Protein AF-A0A1L4D0F7-F1 (afdb_monomer_lite)

pLDDT: mean 80.04, std 18.84, range [22.55, 98.25]

Organism: NCBI:txid1915309

Radius of gyration: 54.01 Å; chains: 1; bounding box: 93×34×135 Å

Secondary structure (DSSP, 8-state):
--------------S---S------EEEEEEEEEBPTT-SS-BSSTHHHHHHHHTTTTS-EEEEEEEEEE-SSS-HHHHHHHHHHHHHHHHHHHHHH-TTSEEEEEEEEE-TTTTTEEEEEEEEE-STHHHHHHHHHHHHHHHHHHHHHHHHHHHHHHHHHHHHHHHHHHHHHHHHHHHHTTTS-SS--EEEEEEEEEEEE-SSS--EEEEEEEEEEEE-TTSSEEEEEEEEEEEEPTT--BTTB----EEEEEEEEEEEEEETTEEEEEEEEEEEEEE---TTSPPEEEEEEEEEEEEEEE-TTSEEEEEEEEEESSEEEEEEEEEEE-

Structure (mmCIF, N/CA/C/O backbone):
data_AF-A0A1L4D0F7-F1
#
_entry.id   AF-A0A1L4D0F7-F1
#
loop_
_atom_site.group_PDB
_atom_site.id
_atom_site.type_symbol
_atom_site.label_atom_id
_atom_site.label_alt_id
_atom_site.label_comp_id
_atom_site.label_asym_id
_atom_site.label_entity_id
_atom_site.label_seq_id
_atom_site.pdbx_PDB_ins_code
_atom_site.Cartn_x
_atom_site.Cartn_y
_atom_site.Cartn_z
_atom_site.occupancy
_atom_site.B_iso_or_equiv
_atom_site.auth_seq_id
_atom_site.auth_comp_id
_atom_site.auth_asym_id
_atom_site.auth_atom_id
_atom_site.pdbx_PDB_model_num
ATOM 1 N N . MET A 1 1 ? -34.900 14.900 57.592 1.00 32.81 1 MET A N 1
ATOM 2 C CA . MET A 1 1 ? -34.192 13.616 57.396 1.00 32.81 1 MET A CA 1
ATOM 3 C C . MET A 1 1 ? -33.402 13.708 56.101 1.00 32.81 1 MET A C 1
ATOM 5 O O . MET A 1 1 ? -34.005 13.970 55.072 1.00 32.81 1 MET A O 1
ATOM 9 N N . LYS A 1 2 ? -32.069 13.607 56.153 1.00 25.00 2 LYS A N 1
ATOM 10 C CA . LYS A 1 2 ? -31.210 13.570 54.960 1.00 25.00 2 LYS A CA 1
ATOM 11 C C . LYS A 1 2 ? -30.813 12.117 54.724 1.00 25.00 2 LYS A C 1
ATOM 13 O O . LYS A 1 2 ? -30.073 11.565 55.531 1.00 25.00 2 LYS A O 1
ATOM 18 N N . SER A 1 3 ? -31.301 11.525 53.643 1.00 24.62 3 SER A N 1
ATOM 19 C CA . SER A 1 3 ? -30.912 10.181 53.218 1.00 24.62 3 SER A CA 1
ATOM 20 C C . SER A 1 3 ? -29.772 10.303 52.211 1.00 24.62 3 SER A C 1
ATOM 22 O O . SER A 1 3 ? -29.940 10.894 51.148 1.00 24.62 3 SER A O 1
ATOM 24 N N . LYS A 1 4 ? -28.592 9.785 52.565 1.00 22.55 4 LYS A N 1
ATOM 25 C CA . LYS A 1 4 ? -27.486 9.559 51.627 1.00 22.55 4 LYS A CA 1
ATOM 26 C C . LYS A 1 4 ? -27.619 8.134 51.099 1.00 22.55 4 LYS A C 1
ATOM 28 O O . LYS A 1 4 ? -27.530 7.193 51.880 1.00 22.55 4 LYS A O 1
ATOM 33 N N . ILE A 1 5 ? -27.808 7.995 49.791 1.00 26.92 5 ILE A N 1
ATOM 34 C CA . ILE A 1 5 ? -27.709 6.718 49.082 1.00 26.92 5 ILE A CA 1
ATOM 35 C C . ILE A 1 5 ? -26.286 6.645 48.524 1.00 26.92 5 ILE A C 1
ATOM 37 O O . ILE A 1 5 ? -25.876 7.514 47.757 1.00 26.92 5 ILE A O 1
ATOM 41 N N . ILE A 1 6 ? -25.518 5.644 48.951 1.00 26.83 6 ILE A N 1
ATOM 42 C CA . ILE A 1 6 ? -24.222 5.304 48.359 1.00 26.83 6 ILE A CA 1
ATOM 43 C C . ILE A 1 6 ? -24.475 4.113 47.437 1.00 26.83 6 ILE A C 1
ATOM 45 O O . ILE A 1 6 ? -24.861 3.045 47.905 1.00 26.83 6 ILE A O 1
ATOM 49 N N . ILE A 1 7 ? -24.289 4.317 46.133 1.00 28.25 7 ILE A N 1
ATOM 50 C CA . ILE A 1 7 ? -24.383 3.274 45.109 1.00 28.25 7 ILE A CA 1
ATOM 51 C C . ILE A 1 7 ? -22.957 2.833 44.787 1.00 28.25 7 ILE A C 1
ATOM 53 O O . ILE A 1 7 ? -22.213 3.552 44.126 1.00 28.25 7 ILE A O 1
ATOM 57 N N . THR A 1 8 ? -22.564 1.653 45.257 1.00 30.22 8 THR A N 1
ATOM 58 C CA . THR A 1 8 ? -21.376 0.952 44.758 1.00 30.22 8 THR A CA 1
ATOM 59 C C . THR A 1 8 ? -21.823 -0.024 43.681 1.00 30.22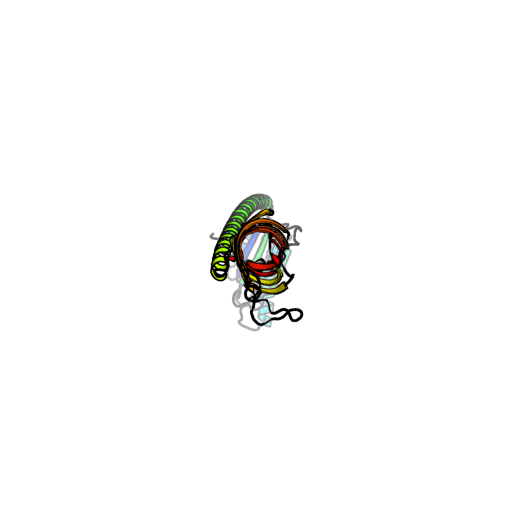 8 THR A C 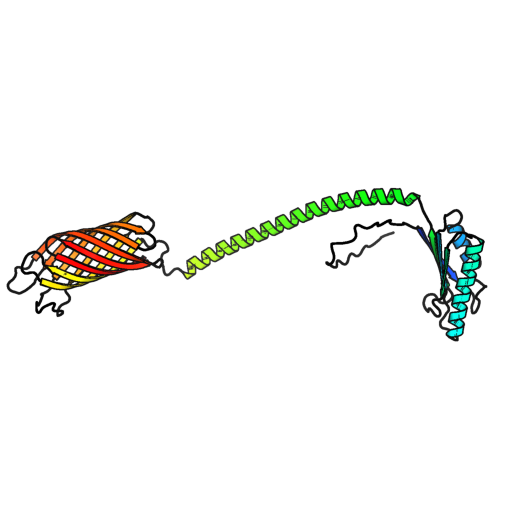1
ATOM 61 O O . THR A 1 8 ? -22.447 -1.041 43.980 1.00 30.22 8 THR A O 1
ATOM 64 N N . GLY A 1 9 ? -21.548 0.322 42.424 1.00 27.70 9 GLY A N 1
ATOM 65 C CA . GLY A 1 9 ? -21.817 -0.530 41.274 1.00 27.70 9 GLY A CA 1
ATOM 66 C C . GLY A 1 9 ? -20.849 -1.708 41.216 1.00 27.70 9 GLY A C 1
ATOM 67 O O . GLY A 1 9 ? -19.635 -1.524 41.214 1.00 27.70 9 GLY A O 1
ATOM 68 N N . SER A 1 10 ? -21.406 -2.910 41.127 1.00 29.02 10 SER A N 1
ATOM 69 C CA . SER A 1 10 ? -20.720 -4.100 40.637 1.00 29.02 10 SER A CA 1
ATOM 70 C C . SER A 1 10 ? -21.488 -4.580 39.411 1.00 29.02 10 SER A C 1
ATOM 72 O O . SER A 1 10 ? -22.633 -5.021 39.504 1.00 29.02 10 SER A O 1
ATOM 74 N N . LEU A 1 11 ? -20.862 -4.399 38.251 1.00 34.09 11 LEU A N 1
ATOM 75 C CA . LEU A 1 11 ? -21.260 -4.946 36.962 1.00 34.09 11 LEU A CA 1
ATOM 76 C C . LEU A 1 11 ? -21.119 -6.470 37.004 1.00 34.09 11 LEU A C 1
ATOM 78 O O . LEU A 1 11 ? -20.038 -6.988 36.749 1.00 34.09 11 LEU A O 1
ATOM 82 N N . CYS A 1 12 ? -22.197 -7.187 37.309 1.00 27.75 12 CYS A N 1
ATOM 83 C CA . CYS A 1 12 ? -22.432 -8.521 36.757 1.00 27.75 12 CYS A CA 1
ATOM 84 C C . CYS A 1 12 ? -23.859 -8.977 37.063 1.00 27.75 12 CYS A C 1
ATOM 86 O O . CYS A 1 12 ? -24.392 -8.663 38.120 1.00 27.75 12 CYS A O 1
ATOM 88 N N . SER A 1 13 ? -24.441 -9.759 36.154 1.00 28.75 13 SER A N 1
ATOM 89 C CA . SER A 1 13 ? -25.785 -10.363 36.201 1.00 28.75 13 SER A CA 1
ATOM 90 C C . SER A 1 13 ? -26.978 -9.434 35.920 1.00 28.75 13 SER A C 1
ATOM 92 O O . SER A 1 13 ? -27.856 -9.208 36.744 1.00 28.75 13 SER A O 1
ATOM 94 N N . LEU A 1 14 ? -27.046 -8.959 34.671 1.00 33.88 14 LEU A N 1
ATOM 95 C CA . LEU A 1 14 ? -28.328 -8.797 33.982 1.00 33.88 14 LEU A CA 1
ATOM 96 C C . LEU A 1 14 ? -28.745 -10.188 33.468 1.00 33.88 14 LEU A C 1
ATOM 98 O O . LEU A 1 14 ? -27.895 -10.883 32.919 1.00 33.88 14 LEU A O 1
ATOM 102 N N . TYR A 1 15 ? -30.030 -10.518 33.604 1.00 31.88 15 TYR A N 1
ATOM 103 C CA . TYR A 1 15 ? -30.753 -11.750 33.230 1.00 31.88 15 TYR A CA 1
ATOM 104 C C . TYR A 1 15 ? -31.156 -12.645 34.410 1.00 31.88 15 TYR A C 1
ATOM 106 O O . TYR A 1 15 ? -30.322 -13.202 35.110 1.00 31.88 15 TYR A O 1
ATOM 114 N N . PHE A 1 16 ? -32.480 -12.808 34.528 1.00 30.09 16 PHE A N 1
ATOM 115 C CA . PHE A 1 16 ? -33.273 -13.476 35.568 1.00 30.09 16 PHE A CA 1
ATOM 116 C C . PHE A 1 16 ? -33.526 -12.661 36.837 1.00 30.09 16 PHE A C 1
ATOM 118 O O . PHE A 1 16 ? -32.780 -12.761 37.796 1.00 30.09 16 PHE A O 1
ATOM 125 N N . LEU A 1 17 ? -34.632 -11.901 36.832 1.00 30.62 17 LEU A N 1
ATOM 126 C CA . LEU A 1 17 ? -35.619 -11.809 37.927 1.00 30.62 17 LEU A CA 1
ATOM 127 C C . LEU A 1 17 ? -36.782 -10.880 37.503 1.00 30.62 17 LEU A C 1
ATOM 129 O O . LEU A 1 17 ? -37.056 -9.857 38.119 1.00 30.62 17 LEU A O 1
ATOM 133 N N . ILE A 1 18 ? -37.501 -11.246 36.434 1.00 34.06 18 ILE A N 1
ATOM 134 C CA . ILE A 1 18 ? -38.908 -10.838 36.284 1.00 34.06 18 ILE A CA 1
ATOM 135 C C . ILE A 1 18 ? -39.710 -11.945 36.965 1.00 34.06 18 ILE A C 1
ATOM 137 O O . ILE A 1 18 ? -40.129 -12.916 36.344 1.00 34.06 18 ILE A O 1
ATOM 141 N N . GLY A 1 19 ? -39.799 -11.858 38.286 1.00 31.12 19 GLY A N 1
ATOM 142 C CA . GLY A 1 19 ? -40.478 -12.840 39.115 1.00 31.12 19 GLY A CA 1
ATOM 143 C C . GLY A 1 19 ? -40.923 -12.179 40.404 1.00 31.12 19 GLY A C 1
ATOM 144 O O . GLY A 1 19 ? -40.209 -12.228 41.394 1.00 31.1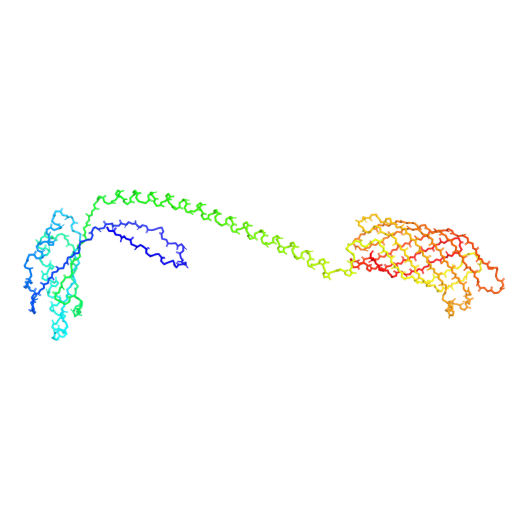2 19 GLY A O 1
ATOM 145 N N . ASN A 1 20 ? -42.092 -11.539 40.355 1.00 35.03 20 ASN A N 1
ATOM 146 C CA . ASN A 1 20 ? -42.904 -11.171 41.514 1.00 35.03 20 ASN A CA 1
ATOM 147 C C . ASN A 1 20 ? -42.153 -10.474 42.660 1.00 35.03 20 ASN A C 1
ATOM 149 O O . ASN A 1 20 ? -42.109 -10.976 43.782 1.00 35.03 20 ASN A O 1
ATOM 153 N N . ALA A 1 21 ? -41.667 -9.255 42.422 1.00 32.12 21 ALA A N 1
ATOM 154 C CA . ALA A 1 21 ? -41.480 -8.313 43.519 1.00 32.12 21 ALA A CA 1
ATOM 155 C C . ALA A 1 21 ? -42.864 -7.818 43.977 1.00 32.12 21 ALA A C 1
ATOM 157 O O . ALA A 1 21 ? -43.265 -6.690 43.700 1.00 32.12 21 ALA A O 1
ATOM 158 N N . PHE A 1 22 ? -43.615 -8.667 44.686 1.00 36.94 22 PHE A N 1
ATOM 159 C CA . PHE A 1 22 ? -44.572 -8.148 45.655 1.00 36.94 22 PHE A CA 1
ATOM 160 C C . PHE A 1 22 ? -43.729 -7.487 46.741 1.00 36.94 22 PHE A C 1
ATOM 162 O O . PHE A 1 22 ? -43.314 -8.130 47.702 1.00 36.94 22 PHE A O 1
ATOM 169 N N . ALA A 1 23 ? -43.402 -6.211 46.539 1.00 38.12 23 ALA A N 1
ATOM 170 C CA . ALA A 1 23 ? -42.845 -5.370 47.578 1.00 38.12 23 ALA A CA 1
ATOM 171 C C . ALA A 1 23 ? -43.920 -5.242 48.665 1.00 38.12 23 ALA A C 1
ATOM 173 O O . ALA A 1 23 ? -44.794 -4.378 48.605 1.00 38.12 23 ALA A O 1
ATOM 174 N N . TYR A 1 24 ? -43.907 -6.170 49.621 1.00 45.03 24 TYR A N 1
ATOM 175 C CA . TYR A 1 24 ? -44.643 -6.028 50.865 1.00 45.03 24 TYR A CA 1
ATOM 176 C C . TYR A 1 24 ? -43.940 -4.933 51.658 1.00 45.03 24 TYR A C 1
ATOM 178 O O . TYR A 1 24 ? -42.911 -5.153 52.289 1.00 45.03 24 TYR A O 1
ATOM 186 N N . ALA A 1 25 ? -44.462 -3.717 51.539 1.00 48.34 25 ALA A N 1
ATOM 187 C CA . ALA A 1 25 ? -44.069 -2.611 52.389 1.00 48.34 25 ALA A CA 1
ATOM 188 C C . ALA A 1 25 ? -44.776 -2.796 53.737 1.00 48.34 25 ALA A C 1
ATOM 190 O O . ALA A 1 25 ? -45.958 -2.485 53.866 1.00 48.34 25 ALA A O 1
ATOM 191 N N . SER A 1 26 ? -44.069 -3.356 54.716 1.00 62.06 26 SER A N 1
ATOM 192 C CA . SER A 1 26 ? -44.487 -3.321 56.116 1.00 62.06 26 SER A CA 1
ATOM 193 C C . SER A 1 26 ? -43.877 -2.095 56.789 1.00 62.06 26 SER A C 1
ATOM 195 O O . SER A 1 26 ? -42.677 -1.852 56.649 1.00 62.06 26 SER A O 1
ATOM 197 N N . GLU A 1 27 ? -44.673 -1.320 57.523 1.00 76.31 27 GLU A N 1
ATOM 198 C CA . GLU A 1 27 ? -44.123 -0.287 58.407 1.00 76.31 27 GLU A CA 1
ATOM 199 C C . GLU A 1 27 ? -43.364 -0.991 59.541 1.00 76.31 27 GLU A C 1
ATOM 201 O O . GLU A 1 27 ? -43.927 -1.854 60.221 1.00 76.31 27 GLU A O 1
ATOM 206 N N . GLU A 1 28 ? -42.088 -0.642 59.727 1.00 81.62 28 GLU A N 1
ATOM 207 C CA . GLU A 1 28 ? -41.257 -1.169 60.811 1.00 81.62 28 GLU A CA 1
ATOM 208 C C . GLU A 1 28 ? -41.206 -0.174 61.973 1.00 81.62 28 GLU A C 1
ATOM 210 O O . GLU A 1 28 ? -40.804 0.982 61.806 1.00 81.62 28 GLU A O 1
ATOM 215 N N . ILE A 1 29 ? -41.586 -0.621 63.171 1.00 85.38 29 ILE A N 1
ATOM 216 C CA . ILE A 1 29 ? -41.455 0.171 64.399 1.00 85.38 29 ILE A CA 1
ATOM 217 C C . ILE A 1 29 ? -40.503 -0.536 65.352 1.00 85.38 29 ILE A C 1
ATOM 219 O O . ILE A 1 29 ? -40.786 -1.636 65.822 1.00 85.38 29 ILE A O 1
ATOM 223 N N . ASN A 1 30 ? -39.407 0.146 65.682 1.00 88.88 30 ASN A N 1
ATOM 224 C CA . ASN A 1 30 ? -38.373 -0.374 66.570 1.00 88.88 30 ASN A CA 1
ATOM 225 C C . ASN A 1 30 ? -38.515 0.216 67.974 1.00 88.88 30 ASN A C 1
ATOM 227 O O . ASN A 1 30 ? -38.765 1.414 68.159 1.00 88.88 30 ASN A O 1
ATOM 231 N N . CYS A 1 31 ? -38.333 -0.642 68.966 1.00 90.12 31 CYS A N 1
ATOM 232 C CA . CYS A 1 31 ? -38.546 -0.352 70.370 1.00 90.12 31 CYS A CA 1
ATOM 233 C C . CYS A 1 31 ? -37.453 -0.982 71.230 1.00 90.12 31 CYS A C 1
ATOM 235 O O . CYS A 1 31 ? -37.033 -2.107 70.986 1.00 90.12 31 CYS A O 1
ATOM 237 N N . GLU A 1 32 ? -37.020 -0.266 72.268 1.00 90.44 32 GLU A N 1
ATOM 238 C CA . GLU A 1 32 ? -36.026 -0.755 73.224 1.00 90.44 32 GLU A CA 1
ATOM 239 C C . GLU A 1 32 ? -36.609 -0.776 74.637 1.00 90.44 32 GLU A C 1
ATOM 241 O O . GLU A 1 32 ? -37.176 0.213 75.108 1.00 90.44 32 GLU A O 1
ATOM 246 N N . VAL A 1 33 ? -36.425 -1.894 75.338 1.00 91.56 33 VAL A N 1
ATOM 247 C CA . VAL A 1 33 ? -36.862 -2.059 76.730 1.00 91.56 33 VAL A CA 1
ATOM 248 C C . VAL A 1 33 ? -35.710 -2.588 77.573 1.00 91.56 33 VAL A C 1
ATOM 250 O O . VAL A 1 33 ? -35.087 -3.581 77.220 1.00 91.56 33 VAL A O 1
ATOM 253 N N . GLU A 1 34 ? -35.421 -1.948 78.706 1.00 92.75 34 GLU A N 1
ATOM 254 C CA . GLU A 1 34 ? -34.323 -2.354 79.588 1.00 92.75 34 GLU A CA 1
ATOM 255 C C . GLU A 1 34 ? -34.822 -3.058 80.856 1.00 92.75 34 GLU A C 1
ATOM 257 O O . GLU A 1 34 ? -35.700 -2.556 81.563 1.00 92.75 34 GLU A O 1
ATOM 262 N N . PHE A 1 35 ? -34.209 -4.200 81.175 1.00 91.75 35 PHE A N 1
ATOM 263 C CA . PHE A 1 35 ? -34.473 -4.966 82.392 1.00 91.75 35 PHE A CA 1
ATOM 264 C C . PHE A 1 35 ? -33.539 -4.584 83.543 1.00 91.75 35 PHE A C 1
ATOM 266 O O . PHE A 1 35 ? -32.370 -4.235 83.346 1.00 91.75 35 PHE A O 1
ATOM 273 N N . LYS A 1 36 ? -34.031 -4.728 84.780 1.00 92.25 36 LYS A N 1
ATOM 274 C CA . LYS A 1 36 ? -33.199 -4.622 85.982 1.00 92.25 36 LYS A CA 1
ATOM 275 C C . LYS A 1 36 ? -32.111 -5.695 85.987 1.00 92.25 36 LYS A C 1
ATOM 277 O O . LYS A 1 36 ? -32.162 -6.705 85.276 1.00 92.25 36 LYS A O 1
ATOM 282 N N . ASN A 1 37 ? -31.085 -5.459 86.803 1.00 90.12 37 ASN A N 1
ATOM 283 C CA . ASN A 1 37 ? -29.984 -6.401 86.930 1.00 90.12 37 ASN A CA 1
ATOM 284 C C . ASN A 1 37 ? -30.494 -7.782 87.366 1.00 90.12 37 ASN A C 1
ATOM 286 O O . ASN A 1 37 ? -31.298 -7.869 88.288 1.00 90.12 37 ASN A O 1
ATOM 290 N N . ASN A 1 38 ? -30.023 -8.835 86.694 1.00 87.69 38 ASN A N 1
ATOM 291 C CA . ASN A 1 38 ? -30.383 -10.228 86.967 1.00 87.69 38 ASN A CA 1
ATOM 292 C C . ASN A 1 38 ? -31.900 -10.538 87.025 1.00 87.69 38 ASN A C 1
ATOM 294 O O . ASN A 1 38 ? -32.299 -11.494 87.680 1.00 87.69 38 ASN A O 1
ATOM 298 N N . SER A 1 39 ? -32.743 -9.739 86.360 1.00 90.31 39 SER A N 1
ATOM 299 C CA . SER A 1 39 ? -34.195 -9.965 86.292 1.00 90.31 39 SER A CA 1
ATOM 300 C C . SER A 1 39 ? -34.652 -10.196 84.852 1.00 90.31 39 SER A C 1
ATOM 302 O O . SER A 1 39 ? -34.135 -9.562 83.924 1.00 90.31 39 SER A O 1
ATOM 304 N N . SER A 1 40 ? -35.612 -11.105 84.676 1.00 89.00 40 SER A N 1
ATOM 305 C CA . SER A 1 40 ? -36.335 -11.383 83.426 1.00 89.00 40 SER A CA 1
ATOM 306 C C . SER A 1 40 ? -37.786 -10.895 83.450 1.00 89.00 40 SER A C 1
ATOM 308 O O . SER A 1 40 ? -38.516 -11.117 82.487 1.00 89.00 40 SER A O 1
ATOM 310 N N . VAL A 1 41 ? -38.193 -10.202 84.521 1.00 86.75 41 VAL A N 1
ATOM 311 C CA . VAL A 1 41 ? -39.569 -9.715 84.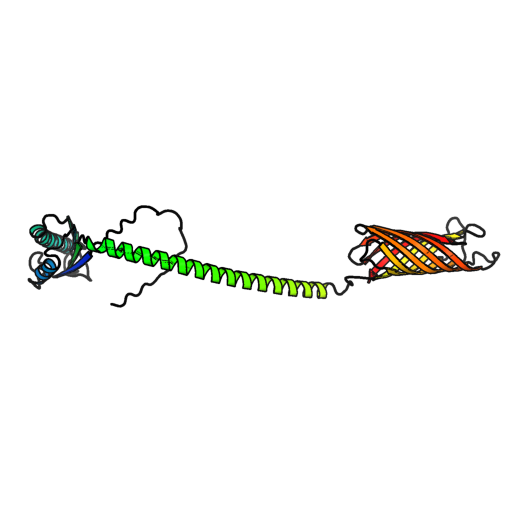730 1.00 86.75 41 VAL A CA 1
ATOM 312 C C . VAL A 1 41 ? -39.641 -8.234 85.107 1.00 86.75 41 VAL A C 1
ATOM 314 O O . VAL A 1 41 ? -40.627 -7.573 84.800 1.00 86.75 41 VAL A O 1
ATOM 317 N N . ASP A 1 42 ? -38.596 -7.684 85.729 1.00 87.50 42 ASP A N 1
ATOM 318 C CA . ASP A 1 42 ? -38.588 -6.297 86.189 1.00 87.50 42 ASP A CA 1
ATOM 319 C C . ASP A 1 42 ? -37.917 -5.362 85.186 1.00 87.50 42 ASP A C 1
ATOM 321 O O . ASP A 1 42 ? -36.735 -5.512 84.861 1.00 87.50 42 ASP A O 1
ATOM 325 N N . PHE A 1 43 ? -38.637 -4.317 84.789 1.00 87.19 43 PHE A N 1
ATOM 326 C CA . PHE A 1 43 ? -38.132 -3.249 83.930 1.00 87.19 43 PHE A CA 1
ATOM 327 C C . PHE A 1 43 ? -37.449 -2.138 84.734 1.00 87.19 43 PHE A C 1
ATOM 329 O O . PHE A 1 43 ? -37.829 -1.848 85.873 1.00 87.19 43 PHE A O 1
ATOM 336 N N . VAL A 1 44 ? -36.445 -1.489 84.136 1.00 84.94 44 VAL A N 1
ATOM 337 C CA . VAL A 1 44 ? -35.830 -0.269 84.693 1.00 84.94 44 VAL A CA 1
ATOM 338 C C . VAL A 1 44 ? -36.827 0.891 84.646 1.00 84.94 44 VAL A C 1
ATOM 340 O O . VAL A 1 44 ? -36.987 1.608 85.629 1.00 84.94 44 VAL A O 1
ATOM 343 N N . LEU A 1 45 ? -37.543 1.022 83.528 1.00 84.00 45 LEU A N 1
ATOM 344 C CA . LEU A 1 45 ? -38.612 1.994 83.309 1.00 84.00 45 LEU A CA 1
ATOM 345 C C . LEU A 1 45 ? -39.890 1.226 82.963 1.00 84.00 45 LEU A C 1
ATOM 347 O O . LEU A 1 45 ? -39.994 0.671 81.869 1.00 84.00 45 LEU A O 1
ATOM 351 N N . LYS A 1 46 ? -40.843 1.164 83.902 1.00 69.88 46 LYS A N 1
ATOM 352 C CA . LYS A 1 46 ? -42.089 0.393 83.732 1.00 69.88 46 LYS A CA 1
ATOM 353 C C . LYS A 1 46 ? -42.888 0.845 82.500 1.00 69.88 46 LYS A C 1
ATOM 355 O O . LYS A 1 46 ? -43.381 0.005 81.758 1.00 69.88 46 LYS A O 1
ATOM 360 N N . ASP A 1 47 ? -42.886 2.144 82.215 1.00 76.69 47 ASP A N 1
ATOM 361 C CA . ASP A 1 47 ? -43.689 2.738 81.139 1.00 76.69 47 ASP A CA 1
ATOM 362 C C . ASP A 1 47 ? -43.082 2.558 79.734 1.00 76.69 47 ASP A C 1
ATOM 364 O O . ASP A 1 47 ? -43.721 2.898 78.738 1.00 76.69 47 ASP A O 1
ATOM 368 N N . SER A 1 48 ? -41.839 2.074 79.606 1.00 81.31 48 SER A N 1
ATOM 369 C CA . SER A 1 48 ? -41.158 2.001 78.301 1.00 81.31 48 SER A CA 1
ATOM 370 C C . SER A 1 48 ? -41.817 1.004 77.352 1.00 81.31 48 SER A C 1
ATOM 372 O O . SER A 1 48 ? -41.983 1.297 76.169 1.00 81.31 48 SER A O 1
ATOM 374 N N . LEU A 1 49 ? -42.233 -0.154 77.872 1.00 85.44 49 LEU A N 1
ATOM 375 C CA . LEU A 1 49 ? -42.941 -1.153 77.078 1.00 85.44 49 LEU A CA 1
ATOM 376 C C . LEU A 1 49 ? -44.349 -0.663 76.722 1.00 85.44 49 LEU A C 1
ATOM 378 O O . LEU A 1 49 ? -44.759 -0.770 75.572 1.00 85.44 49 LEU A O 1
ATOM 382 N N . GLU A 1 50 ? -45.066 -0.057 77.667 1.00 87.12 50 GLU A N 1
ATOM 383 C CA . GLU A 1 50 ? -46.413 0.470 77.423 1.00 87.12 50 GLU A CA 1
ATOM 384 C C . GLU A 1 50 ? -46.420 1.567 76.354 1.00 87.12 50 GLU A C 1
ATOM 386 O O . GLU A 1 50 ? -47.207 1.491 75.414 1.00 87.12 50 GLU A O 1
ATOM 391 N N . LYS A 1 51 ? -45.481 2.521 76.414 1.00 86.75 51 LYS A N 1
ATOM 392 C CA . LYS A 1 51 ? -45.309 3.552 75.374 1.00 86.75 51 LYS A CA 1
ATOM 393 C C . LYS A 1 51 ? -45.020 2.961 73.998 1.00 86.75 51 LYS A C 1
ATOM 395 O O . LYS A 1 51 ? -45.428 3.533 72.992 1.00 86.75 51 LYS A O 1
ATOM 400 N N . CYS A 1 52 ? -44.305 1.843 73.946 1.00 88.19 52 CYS A N 1
ATOM 401 C CA . CYS A 1 52 ? -44.052 1.124 72.706 1.00 88.19 52 CYS A CA 1
ATOM 402 C C . CYS A 1 52 ? -45.316 0.465 72.154 1.00 88.19 52 CYS A C 1
ATOM 404 O O . CYS A 1 52 ? -45.603 0.605 70.969 1.00 88.19 52 CYS A O 1
ATOM 406 N N . LEU A 1 53 ? -46.105 -0.176 73.016 1.00 89.62 53 LEU A N 1
ATOM 407 C CA . LEU A 1 53 ? -47.355 -0.826 72.622 1.00 89.62 53 LEU A CA 1
ATOM 408 C C . LEU A 1 53 ? -48.424 0.190 72.183 1.00 89.62 53 LEU A C 1
ATOM 410 O O . LEU A 1 53 ? -49.160 -0.085 71.243 1.00 89.62 53 LEU A O 1
ATOM 414 N N . LEU A 1 54 ? -48.460 1.390 72.773 1.00 88.94 54 LEU A N 1
ATOM 415 C CA . LEU A 1 54 ? -49.362 2.469 72.342 1.00 88.94 54 LEU A CA 1
ATOM 416 C C . LEU A 1 54 ? -49.102 2.933 70.897 1.00 88.94 54 LEU A C 1
ATOM 418 O O . LEU A 1 54 ? -50.030 3.336 70.207 1.00 88.94 54 LEU A O 1
ATOM 422 N N . LYS A 1 55 ? -47.858 2.863 70.397 1.00 86.81 55 LYS A N 1
ATOM 423 C CA . LYS A 1 55 ? -47.532 3.270 69.011 1.00 86.81 55 LYS A CA 1
ATOM 424 C C . LYS A 1 55 ? -48.120 2.341 67.947 1.00 86.81 55 LYS A C 1
ATOM 426 O O . LYS A 1 55 ? -48.203 2.726 66.780 1.00 86.81 55 LYS A O 1
ATOM 431 N N . ILE A 1 56 ? -48.456 1.119 68.344 1.00 88.75 56 ILE A N 1
ATOM 432 C CA . ILE A 1 56 ? -48.975 0.070 67.464 1.00 88.75 56 ILE A CA 1
ATOM 433 C C . ILE A 1 56 ? -50.438 -0.268 67.763 1.00 88.75 56 ILE A C 1
ATOM 435 O O . ILE A 1 56 ? -51.028 -1.101 67.081 1.00 88.75 56 ILE A O 1
ATOM 439 N N . GLU A 1 57 ? -51.036 0.378 68.763 1.00 85.69 57 GLU A N 1
ATOM 440 C CA . GLU A 1 57 ? -52.443 0.203 69.100 1.00 85.69 57 GLU A CA 1
ATOM 441 C C . GLU A 1 57 ? -53.330 0.661 67.931 1.00 85.69 57 GLU A C 1
ATOM 443 O O . GLU A 1 57 ? -53.113 1.716 67.336 1.00 85.69 57 GLU A O 1
ATOM 448 N N . GLY A 1 58 ? -54.300 -0.176 67.552 1.00 81.69 58 GLY A N 1
ATOM 449 C CA . GLY A 1 58 ? -55.165 0.062 66.391 1.00 81.69 58 GLY A CA 1
ATOM 450 C C . GLY A 1 58 ? -54.522 -0.205 65.022 1.00 81.69 58 GLY A C 1
ATOM 451 O O . GLY A 1 58 ? -55.199 -0.049 64.008 1.00 81.69 58 GLY A O 1
ATOM 452 N N . LYS A 1 59 ? -53.251 -0.629 64.962 1.00 84.06 59 LYS A N 1
ATOM 453 C CA . LYS A 1 59 ? -52.587 -1.051 63.718 1.00 84.06 59 LYS A CA 1
ATOM 454 C C . LYS A 1 59 ? -52.688 -2.568 63.520 1.00 84.06 59 LYS A C 1
ATOM 456 O O . LYS A 1 59 ? -52.745 -3.327 64.485 1.00 84.06 59 LYS A O 1
ATOM 461 N N . ASN A 1 60 ? -52.671 -3.024 62.265 1.00 84.94 60 ASN A N 1
ATOM 462 C CA . ASN A 1 60 ? -52.694 -4.452 61.938 1.00 84.94 60 ASN A CA 1
ATOM 463 C C . ASN A 1 60 ? -51.283 -5.057 62.059 1.00 84.94 60 ASN A C 1
ATOM 465 O O . ASN A 1 60 ? -50.519 -5.085 61.089 1.00 84.94 60 ASN A O 1
ATOM 469 N N . LEU A 1 61 ? -50.913 -5.461 63.277 1.00 86.25 61 LEU A N 1
ATOM 470 C CA . LEU A 1 61 ? -49.615 -6.065 63.569 1.00 86.25 61 LEU A CA 1
ATOM 471 C C . LEU A 1 61 ? -49.525 -7.472 62.962 1.00 86.25 61 LEU A C 1
ATOM 473 O O . LEU A 1 61 ? -50.248 -8.375 63.368 1.00 86.25 61 LEU A O 1
ATOM 477 N N . GLU A 1 62 ? -48.588 -7.672 62.039 1.00 86.56 62 GLU A N 1
ATOM 478 C CA . GLU A 1 62 ? -48.361 -8.966 61.392 1.00 86.56 62 GLU A CA 1
ATOM 479 C C . GLU A 1 62 ? -47.351 -9.812 62.171 1.00 86.56 62 GLU A C 1
ATOM 481 O O . GLU A 1 62 ? -47.551 -11.006 62.400 1.00 86.56 62 GLU A O 1
ATOM 486 N N . THR A 1 63 ? -46.233 -9.210 62.581 1.00 88.19 63 THR A N 1
ATOM 487 C CA . THR A 1 63 ? -45.158 -9.927 63.275 1.00 88.19 63 THR A CA 1
ATOM 488 C C . THR A 1 63 ? -44.441 -9.031 64.278 1.00 88.19 63 THR A C 1
ATOM 490 O O . THR A 1 63 ? -44.174 -7.866 63.999 1.00 88.19 63 THR A O 1
ATOM 493 N N . ALA A 1 64 ? -44.068 -9.592 65.427 1.00 90.06 64 ALA A N 1
ATOM 494 C CA . ALA A 1 64 ? -43.151 -8.983 66.383 1.00 90.06 64 ALA A CA 1
ATOM 495 C C . ALA A 1 64 ? -41.882 -9.838 66.513 1.00 90.06 64 ALA A C 1
ATOM 497 O O . ALA A 1 64 ? -41.948 -11.023 66.847 1.00 90.06 64 ALA A O 1
ATOM 498 N N . ILE A 1 65 ? -40.720 -9.237 66.261 1.00 90.62 65 ILE A N 1
ATOM 499 C CA . ILE A 1 65 ? -39.407 -9.869 66.434 1.00 90.62 65 ILE A CA 1
ATOM 500 C C . ILE A 1 65 ? -38.765 -9.292 67.690 1.00 90.62 65 ILE A C 1
ATOM 502 O O . ILE A 1 65 ? -38.569 -8.084 67.790 1.00 90.62 65 ILE A O 1
ATOM 506 N N . ILE A 1 66 ? -38.434 -10.155 68.644 1.00 93.19 66 ILE A N 1
ATOM 507 C CA . ILE A 1 66 ? -37.949 -9.778 69.970 1.00 93.19 66 ILE A CA 1
ATOM 508 C C . ILE A 1 66 ? -36.555 -10.358 70.151 1.00 93.19 66 ILE A C 1
ATOM 510 O O . ILE A 1 66 ? -36.384 -11.577 70.183 1.00 93.19 66 ILE A O 1
ATOM 514 N N . ILE A 1 67 ? -35.558 -9.492 70.297 1.00 91.62 67 ILE A N 1
ATOM 515 C CA . ILE A 1 67 ? -34.159 -9.885 70.447 1.00 91.62 67 ILE A CA 1
ATOM 516 C C . ILE A 1 67 ? -33.713 -9.588 71.872 1.00 91.62 67 ILE A C 1
ATOM 518 O O . ILE A 1 67 ? -33.517 -8.434 72.259 1.00 91.62 67 ILE A O 1
ATOM 522 N N . GLY A 1 68 ? -33.541 -10.649 72.658 1.00 90.75 68 GLY A N 1
ATOM 523 C CA . GLY A 1 68 ? -33.104 -10.554 74.039 1.00 90.75 68 GLY A CA 1
ATOM 524 C C . GLY A 1 68 ? -31.594 -10.595 74.225 1.00 90.75 68 GLY A C 1
ATOM 525 O O . GLY A 1 68 ? -30.894 -11.330 73.525 1.00 90.75 68 GLY A O 1
ATOM 526 N N . SER A 1 69 ? -31.072 -9.833 75.190 1.00 92.25 69 SER A N 1
ATOM 527 C CA . SER A 1 69 ? -29.650 -9.849 75.546 1.00 92.25 69 SER A CA 1
ATOM 528 C C . SER A 1 69 ? -29.377 -9.780 77.051 1.00 92.25 69 SER A C 1
ATOM 530 O O . SER A 1 69 ? -30.222 -9.400 77.875 1.00 92.25 69 SER A O 1
ATOM 532 N N . ALA A 1 70 ? -28.142 -10.130 77.405 1.00 90.44 70 ALA A N 1
ATOM 533 C CA . ALA A 1 70 ? -27.560 -9.960 78.727 1.00 90.44 70 ALA A CA 1
ATOM 534 C C . ALA A 1 70 ? -26.158 -9.323 78.653 1.00 90.44 70 ALA A C 1
ATOM 536 O O . ALA A 1 70 ? -25.454 -9.394 77.641 1.00 90.44 70 ALA A O 1
ATOM 537 N N . THR A 1 71 ? -25.740 -8.699 79.757 1.00 89.06 71 THR A N 1
ATOM 538 C CA . THR A 1 71 ? -24.396 -8.129 79.911 1.00 89.06 71 THR A CA 1
ATOM 539 C C . THR A 1 71 ? -23.336 -9.229 79.997 1.00 89.06 71 THR A C 1
ATOM 541 O O . THR A 1 71 ? -23.626 -10.385 80.290 1.00 89.06 71 THR A O 1
ATOM 544 N N . ALA A 1 72 ? -22.070 -8.872 79.771 1.00 86.12 72 ALA A N 1
ATOM 545 C CA . ALA A 1 72 ? -20.949 -9.815 79.866 1.00 86.12 72 ALA A CA 1
ATOM 546 C C . ALA A 1 72 ? -20.538 -10.167 81.308 1.00 86.12 72 ALA A C 1
ATOM 548 O O . ALA A 1 72 ? -19.660 -10.998 81.511 1.00 86.12 72 ALA A O 1
ATOM 549 N N . SER A 1 73 ? -21.155 -9.541 82.310 1.00 83.69 73 SER A N 1
ATOM 550 C CA . SER A 1 73 ? -20.912 -9.822 83.724 1.00 83.69 73 SER A CA 1
ATOM 551 C C . SER A 1 73 ? -21.554 -11.152 84.133 1.00 83.69 73 SER A C 1
ATOM 553 O O . SER A 1 73 ? -22.757 -11.321 83.941 1.00 83.69 73 SER A O 1
ATOM 555 N N . GLY A 1 74 ? -20.789 -12.064 84.737 1.00 83.56 74 GLY A N 1
ATOM 556 C CA . GLY A 1 74 ? -21.294 -13.339 85.265 1.00 83.56 74 GLY A CA 1
ATOM 557 C C . GLY A 1 74 ? -21.009 -14.552 84.370 1.00 83.56 74 GLY A C 1
ATOM 558 O O . GLY A 1 74 ? -20.131 -14.520 83.511 1.00 83.56 74 GLY A O 1
ATOM 559 N N . GLN A 1 75 ? -21.727 -15.656 84.604 1.00 88.56 75 GLN A N 1
ATOM 560 C CA . GLN A 1 75 ? -21.535 -16.909 83.866 1.00 88.56 75 GLN A CA 1
ATOM 561 C C . GLN A 1 75 ? -22.253 -16.883 82.508 1.00 88.56 75 GLN A C 1
ATOM 563 O O . GLN A 1 75 ? -23.437 -16.565 82.430 1.00 88.56 75 GLN A O 1
ATOM 568 N N . ILE A 1 76 ? -21.569 -17.311 81.441 1.00 86.06 76 ILE A N 1
ATOM 569 C CA . ILE A 1 76 ? -22.099 -17.301 80.062 1.00 86.06 76 ILE A CA 1
ATOM 570 C C . ILE A 1 76 ? -23.422 -18.075 79.949 1.00 86.06 76 ILE A C 1
ATOM 572 O O . ILE A 1 76 ? -24.384 -17.556 79.388 1.00 86.06 76 ILE A O 1
ATOM 576 N N . LYS A 1 77 ? -23.495 -19.283 80.529 1.00 85.31 77 LYS A N 1
ATOM 577 C CA . LYS A 1 77 ? -24.710 -20.120 80.507 1.00 85.31 77 LYS A CA 1
ATOM 578 C C . LYS A 1 77 ? -25.896 -19.441 81.199 1.00 85.31 77 LYS A C 1
ATOM 580 O O . LYS A 1 77 ? -27.015 -19.492 80.698 1.00 85.31 77 LYS A O 1
ATOM 585 N N . HIS A 1 78 ? -25.639 -18.777 82.327 1.00 88.19 78 HIS A N 1
ATOM 586 C CA . HIS A 1 78 ? -26.650 -18.009 83.055 1.00 88.19 78 HIS A CA 1
ATOM 587 C C . HIS A 1 78 ? -27.158 -16.831 82.220 1.00 88.19 78 HIS A C 1
ATOM 589 O O . HIS A 1 78 ? -28.361 -16.649 82.065 1.00 88.19 78 HIS A O 1
ATOM 595 N N . ASN A 1 79 ? -26.247 -16.086 81.595 1.00 88.31 79 ASN A N 1
ATOM 596 C CA . ASN A 1 79 ? -26.586 -14.919 80.783 1.00 88.31 79 ASN A CA 1
ATOM 597 C C . ASN A 1 79 ? -27.351 -15.286 79.503 1.00 88.31 79 ASN A C 1
ATOM 599 O O . ASN A 1 79 ? -28.264 -14.564 79.109 1.00 88.31 79 ASN A O 1
ATOM 603 N N . GLN A 1 80 ? -27.036 -16.424 78.879 1.00 87.44 80 GLN A N 1
ATOM 604 C CA . GLN A 1 80 ? -27.801 -16.954 77.745 1.00 87.44 80 GLN A CA 1
ATOM 605 C C . GLN A 1 80 ? -29.240 -17.303 78.131 1.00 87.44 80 GLN A C 1
ATOM 607 O O . GLN A 1 80 ? -30.174 -16.919 77.423 1.00 87.44 80 GLN A O 1
ATOM 612 N N . LYS A 1 81 ? -29.416 -17.983 79.271 1.00 90.56 81 LYS A N 1
ATOM 613 C CA . LYS A 1 81 ? -30.738 -18.318 79.809 1.00 90.56 81 LYS A CA 1
ATOM 614 C C . LYS A 1 81 ? -31.532 -17.055 80.146 1.00 90.56 81 LYS A C 1
ATOM 616 O O . LYS A 1 81 ? -32.670 -16.920 79.712 1.00 90.56 81 LYS A O 1
ATOM 621 N N . LEU A 1 82 ? -30.905 -16.097 80.825 1.00 90.31 82 LEU A N 1
ATOM 622 C CA . LEU A 1 82 ? -31.530 -14.828 81.199 1.00 90.31 82 LEU A CA 1
ATOM 623 C C . LEU A 1 82 ? -31.966 -14.002 79.974 1.00 90.31 82 LEU A C 1
ATOM 625 O O . LEU A 1 82 ? -33.045 -13.415 79.979 1.00 90.31 82 LEU A O 1
ATOM 629 N N . ALA A 1 83 ? -31.153 -13.966 78.913 1.00 91.38 83 ALA A N 1
ATOM 630 C CA . ALA A 1 83 ? -31.499 -13.289 77.662 1.00 91.38 83 ALA A CA 1
ATOM 631 C C . ALA A 1 83 ? -32.721 -13.924 76.972 1.00 91.38 83 ALA A C 1
ATOM 633 O O . ALA A 1 83 ? -33.598 -13.198 76.505 1.00 91.38 83 ALA A O 1
ATOM 634 N N . GLN A 1 84 ? -32.812 -15.260 76.964 1.00 93.06 84 GLN A N 1
ATOM 635 C CA . GLN A 1 84 ? -33.976 -15.972 76.429 1.00 93.06 84 GLN A CA 1
ATOM 636 C C . GLN A 1 84 ? -35.230 -15.705 77.265 1.00 93.06 84 GLN A C 1
ATOM 638 O O . GLN A 1 84 ? -36.272 -15.373 76.711 1.00 93.06 84 GLN A O 1
ATOM 643 N N . GLU A 1 85 ? -35.137 -15.809 78.592 1.00 92.50 85 GLU A N 1
ATOM 644 C CA . GLU A 1 85 ? -36.277 -15.573 79.485 1.00 92.50 85 GLU A CA 1
ATOM 645 C C . GLU A 1 85 ? -36.851 -14.163 79.321 1.00 92.50 85 GLU A C 1
ATOM 647 O O . GLU A 1 85 ? -38.065 -13.994 79.313 1.00 92.50 85 GLU A O 1
ATOM 652 N N . ARG A 1 86 ? -36.002 -13.150 79.116 1.00 93.00 86 ARG A N 1
ATOM 653 C CA . ARG A 1 86 ? -36.455 -11.781 78.828 1.00 93.00 86 ARG A CA 1
ATOM 654 C C . ARG A 1 86 ? -37.218 -11.674 77.511 1.00 93.00 86 ARG A C 1
ATOM 656 O O . ARG A 1 86 ? -38.251 -11.009 77.478 1.00 93.00 86 ARG A O 1
ATOM 663 N N . ALA A 1 87 ? -36.727 -12.316 76.448 1.00 91.81 87 ALA A N 1
ATOM 664 C CA . ALA A 1 87 ? -37.418 -12.335 75.160 1.00 91.81 87 ALA A CA 1
ATOM 665 C C . ALA A 1 87 ? -38.800 -12.999 75.288 1.00 91.81 87 ALA A C 1
ATOM 667 O O . ALA A 1 87 ? -39.789 -12.425 74.841 1.00 91.81 87 ALA A O 1
ATOM 668 N N . VAL A 1 88 ? -38.874 -14.127 76.006 1.00 92.19 88 VAL A N 1
ATOM 669 C CA . VAL A 1 88 ? -40.127 -14.841 76.313 1.00 92.19 88 VAL A CA 1
ATOM 670 C C . VAL A 1 88 ? -41.091 -13.970 77.122 1.00 92.19 88 VAL A C 1
ATOM 672 O O . VAL A 1 88 ? -42.285 -13.917 76.830 1.00 92.19 88 VAL A O 1
ATOM 675 N N . THR A 1 89 ? -40.604 -13.263 78.145 1.00 92.69 89 THR A N 1
ATOM 676 C CA . THR A 1 89 ? -41.447 -12.371 78.955 1.00 92.69 89 THR A CA 1
ATOM 677 C C . THR A 1 89 ? -42.076 -11.276 78.096 1.00 92.69 89 THR A C 1
ATOM 679 O O . THR A 1 89 ? -43.282 -11.057 78.179 1.00 92.69 89 THR A O 1
ATOM 682 N N . ILE A 1 90 ? -41.288 -10.613 77.245 1.00 92.88 90 ILE A N 1
ATOM 683 C CA . ILE A 1 90 ? -41.805 -9.597 76.319 1.00 92.88 90 ILE A CA 1
ATOM 684 C C . ILE A 1 90 ? -42.784 -10.218 75.315 1.00 92.88 90 ILE A C 1
ATOM 686 O O . ILE A 1 90 ? -43.844 -9.641 75.074 1.00 92.88 90 ILE A O 1
ATOM 690 N N . GLY A 1 91 ? -42.472 -11.406 74.788 1.00 91.38 91 GLY A N 1
ATOM 691 C CA . GLY A 1 91 ? -43.329 -12.140 73.858 1.00 91.38 91 GLY A CA 1
ATOM 692 C C . GLY A 1 91 ? -44.708 -12.403 74.441 1.00 91.38 91 GLY A C 1
ATOM 693 O O . GLY A 1 91 ? -45.713 -12.076 73.818 1.00 91.38 91 GLY A O 1
ATOM 694 N N . ARG A 1 92 ? -44.777 -12.859 75.694 1.00 93.06 92 ARG A N 1
ATOM 695 C CA . ARG A 1 92 ? -46.049 -13.066 76.403 1.00 93.06 92 ARG A CA 1
ATOM 696 C C . ARG A 1 92 ? -46.860 -11.783 76.575 1.00 93.06 92 ARG A C 1
ATOM 698 O O . ARG A 1 92 ? -48.079 -11.825 76.436 1.00 93.06 92 ARG A O 1
ATOM 705 N N . VAL A 1 93 ? -46.207 -10.657 76.872 1.00 91.81 93 VAL A N 1
ATOM 706 C CA . VAL A 1 93 ? -46.894 -9.361 77.016 1.00 91.81 93 VAL A CA 1
ATOM 707 C C . VAL A 1 93 ? -47.416 -8.851 75.671 1.00 91.81 93 VAL A C 1
ATOM 709 O O . VAL A 1 93 ? -48.502 -8.283 75.616 1.00 91.81 93 VAL A O 1
ATOM 712 N N . ILE A 1 94 ? -46.673 -9.051 74.580 1.00 92.06 94 ILE A N 1
ATOM 713 C CA . ILE A 1 94 ? -47.130 -8.678 73.234 1.00 92.06 94 ILE A CA 1
ATOM 714 C C . ILE A 1 94 ? -48.285 -9.587 72.802 1.00 92.06 94 ILE A C 1
ATOM 716 O O . ILE A 1 94 ? -49.306 -9.079 72.347 1.00 92.06 94 ILE A O 1
ATOM 720 N N . HIS A 1 95 ? -48.169 -10.901 73.013 1.00 92.88 95 HIS A N 1
ATOM 721 C CA . HIS A 1 95 ? -49.194 -11.877 72.636 1.00 92.88 95 HIS A CA 1
ATOM 722 C C . HIS A 1 95 ? -50.533 -11.628 73.329 1.00 92.88 95 HIS A C 1
ATOM 724 O O . HIS A 1 95 ? -51.583 -11.772 72.715 1.00 92.88 95 HIS A O 1
ATOM 730 N N . SER A 1 96 ? -50.512 -11.222 74.603 1.00 91.62 96 SER A N 1
ATOM 731 C CA . SER A 1 96 ? -51.746 -10.948 75.342 1.00 91.62 96 SER A CA 1
ATOM 732 C C . SER A 1 96 ? -52.507 -9.728 74.818 1.00 91.62 96 SER A C 1
ATOM 734 O O . SER A 1 96 ? -53.722 -9.666 74.986 1.00 91.62 96 SER A O 1
ATOM 736 N N . LYS A 1 97 ? -51.817 -8.772 74.179 1.00 90.56 97 LYS A N 1
ATOM 737 C CA . LYS A 1 97 ? -52.440 -7.596 73.551 1.00 90.56 97 LYS A CA 1
ATOM 738 C C . LYS A 1 97 ? -52.749 -7.789 72.066 1.00 90.56 97 LYS A C 1
ATOM 740 O O . LYS A 1 97 ? -53.719 -7.220 71.579 1.00 90.56 97 LYS A O 1
ATOM 745 N N . PHE A 1 98 ? -51.938 -8.575 71.364 1.00 92.38 98 PHE A N 1
ATOM 746 C CA . PHE A 1 98 ? -52.042 -8.832 69.928 1.00 92.38 98 PHE A CA 1
ATOM 747 C C . PHE A 1 98 ? -52.014 -10.350 69.679 1.00 92.38 98 PHE A C 1
ATOM 749 O O . PHE A 1 98 ? -50.970 -10.889 69.301 1.00 92.38 98 PHE A O 1
ATOM 756 N N . PRO A 1 99 ? -53.132 -11.060 69.924 1.00 89.00 99 PRO A N 1
ATOM 757 C CA . PRO A 1 99 ? -53.169 -12.524 69.863 1.00 89.00 99 PRO A CA 1
ATOM 758 C C . PRO A 1 99 ? -52.927 -13.071 68.451 1.00 89.00 99 PRO A C 1
ATOM 760 O O . PRO A 1 99 ? -52.367 -14.155 68.306 1.00 89.00 99 PRO A O 1
ATOM 763 N N . ASP A 1 100 ? -53.287 -12.300 67.425 1.00 87.44 100 ASP A N 1
ATOM 764 C CA . ASP A 1 100 ? -53.176 -12.699 66.018 1.00 87.44 100 ASP A CA 1
ATOM 765 C C . ASP A 1 100 ? -51.786 -12.433 65.411 1.00 87.44 100 ASP A C 1
ATOM 767 O O . ASP A 1 100 ? -51.506 -12.847 64.286 1.00 87.44 100 ASP A O 1
ATOM 771 N N . ALA A 1 101 ? -50.893 -11.755 66.141 1.00 88.19 101 ALA A N 1
ATOM 772 C CA . ALA A 1 101 ? -49.553 -11.445 65.659 1.00 88.19 101 ALA A CA 1
ATOM 773 C C . ALA A 1 101 ? -48.615 -12.656 65.773 1.00 88.19 101 ALA A C 1
ATOM 775 O O . ALA A 1 101 ? -48.565 -13.340 66.798 1.00 88.19 101 ALA A O 1
ATOM 776 N N . SER A 1 102 ? -47.786 -12.883 64.749 1.00 89.94 102 SER A N 1
ATOM 777 C CA . SER A 1 102 ? -46.712 -13.878 64.825 1.00 89.94 102 SER A CA 1
ATOM 778 C C . SER A 1 102 ? -45.568 -13.357 65.699 1.00 89.94 102 SER A C 1
ATOM 780 O O . SER A 1 102 ? -45.044 -12.270 65.462 1.00 89.94 102 SER A O 1
ATOM 782 N N . ILE A 1 103 ? -45.146 -14.119 66.708 1.00 90.88 103 ILE A N 1
ATOM 783 C CA . ILE A 1 103 ? -44.097 -13.690 67.644 1.00 90.88 103 ILE A CA 1
ATOM 784 C C . ILE A 1 103 ? -42.848 -14.541 67.449 1.00 90.88 103 ILE A C 1
ATOM 786 O O . ILE A 1 103 ? -42.898 -15.769 67.521 1.00 90.88 103 ILE A O 1
ATOM 790 N N . LYS A 1 104 ? -41.712 -13.878 67.216 1.00 90.50 104 LYS A N 1
ATOM 791 C CA . LYS A 1 104 ? -40.396 -14.511 67.088 1.00 90.50 104 LYS A CA 1
ATOM 792 C C . LYS A 1 104 ? -39.478 -14.040 68.204 1.00 90.50 104 LYS A C 1
ATOM 794 O O . LYS A 1 104 ? -39.087 -12.878 68.248 1.00 90.50 104 LYS A O 1
ATOM 799 N N . GLU A 1 105 ? -39.104 -14.965 69.076 1.00 89.88 105 GLU A N 1
ATOM 800 C CA . GLU A 1 105 ? -38.229 -14.717 70.220 1.00 89.88 105 GLU A CA 1
ATOM 801 C C . GLU A 1 105 ? -36.818 -15.216 69.906 1.00 89.88 105 GLU A C 1
ATOM 803 O O . GLU A 1 105 ? -36.614 -16.385 69.582 1.00 89.88 105 GLU A O 1
ATOM 808 N N . ILE A 1 106 ? -35.831 -14.331 70.001 1.00 88.25 106 ILE A N 1
ATOM 809 C CA . ILE A 1 106 ? -34.438 -14.620 69.662 1.00 88.25 106 ILE A CA 1
ATOM 810 C C . ILE A 1 106 ? -33.566 -14.231 70.852 1.00 88.25 106 ILE A C 1
ATOM 812 O O . ILE A 1 106 ? -33.611 -13.095 71.317 1.00 88.25 106 ILE A O 1
ATOM 816 N N . SER A 1 107 ? -32.723 -15.143 71.333 1.00 87.88 107 SER A N 1
ATOM 817 C CA . SER A 1 107 ? -31.692 -14.812 72.321 1.00 87.88 107 SER A CA 1
ATOM 818 C C . SER A 1 107 ? -30.368 -14.520 71.624 1.00 87.88 107 SER A C 1
ATOM 820 O O . SER A 1 107 ? -29.791 -15.384 70.968 1.00 87.88 107 SER A O 1
ATOM 822 N N . SER A 1 108 ? -29.847 -13.308 71.812 1.00 87.44 108 SER A N 1
ATOM 823 C CA . SER A 1 108 ? -28.472 -12.951 71.435 1.00 87.44 108 SER A CA 1
ATOM 824 C C . SER A 1 108 ? -27.444 -13.336 72.509 1.00 87.44 108 SER A C 1
ATOM 826 O O . SER A 1 108 ? -26.246 -13.113 72.338 1.00 87.44 108 SER A O 1
ATOM 828 N N . GLY A 1 109 ? -27.892 -13.914 73.631 1.00 86.94 109 GLY A N 1
ATOM 829 C CA . GLY A 1 109 ? -27.033 -14.295 74.744 1.00 86.94 109 GLY A CA 1
ATOM 830 C C . GLY A 1 109 ? -26.300 -13.099 75.351 1.00 86.94 109 GLY A C 1
ATOM 831 O O . GLY A 1 109 ? -26.922 -12.152 75.833 1.00 86.94 109 GLY A O 1
ATOM 832 N N . VAL A 1 110 ? -24.966 -13.150 75.361 1.00 84.31 110 VAL A N 1
ATOM 833 C CA . VAL A 1 110 ? -24.129 -12.053 75.862 1.00 84.31 110 VAL A CA 1
ATOM 834 C C . VAL A 1 110 ? -23.852 -11.063 74.732 1.00 84.31 110 VAL A C 1
ATOM 836 O O . VAL A 1 110 ? -23.064 -11.353 73.834 1.00 84.31 110 VAL A O 1
ATOM 839 N N . ASN A 1 111 ? -24.427 -9.862 74.815 1.00 87.56 111 ASN A N 1
ATOM 840 C CA . ASN A 1 111 ? -24.198 -8.792 73.844 1.00 87.56 111 ASN A CA 1
ATOM 841 C C . ASN A 1 111 ? -23.735 -7.519 74.562 1.00 87.56 111 ASN A C 1
ATOM 843 O O . ASN A 1 111 ? -24.484 -6.906 75.319 1.00 87.56 111 ASN A O 1
ATOM 847 N N . LYS A 1 112 ? -22.485 -7.098 74.317 1.00 82.56 112 LYS A N 1
ATOM 848 C CA . LYS A 1 112 ? -21.890 -5.917 74.970 1.00 82.56 112 LYS A CA 1
ATOM 849 C C . LYS A 1 112 ? -22.584 -4.601 74.601 1.00 82.56 112 LYS A C 1
ATOM 851 O O . LYS A 1 112 ? -22.547 -3.679 75.406 1.00 82.56 112 LYS A O 1
ATOM 856 N N . LYS A 1 113 ? -23.178 -4.506 73.406 1.00 83.88 113 LYS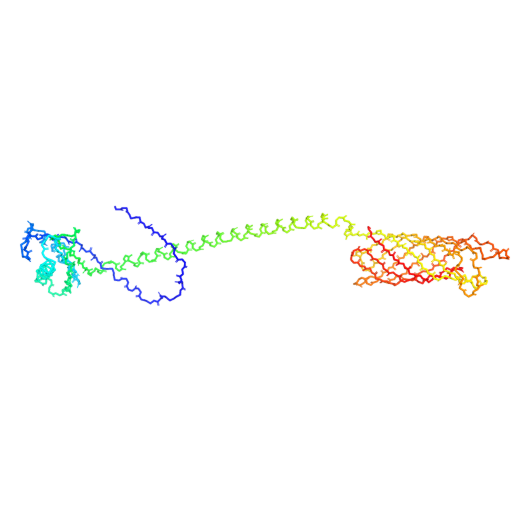 A N 1
ATOM 857 C CA . LYS A 1 113 ? -23.833 -3.283 72.917 1.00 83.88 113 LYS A CA 1
ATOM 858 C C . LYS A 1 113 ? -25.250 -3.143 73.470 1.00 83.88 113 LYS A C 1
ATOM 860 O O . LYS A 1 113 ? -25.610 -2.071 73.937 1.00 83.88 113 LYS A O 1
ATOM 865 N N . MET A 1 114 ? -26.018 -4.230 73.456 1.00 83.38 114 MET A N 1
ATOM 866 C CA . MET A 1 114 ? -27.397 -4.236 73.961 1.00 83.38 114 MET A CA 1
ATOM 867 C C . MET A 1 114 ? -27.451 -4.358 75.492 1.00 83.38 114 MET A C 1
ATOM 869 O O . MET A 1 114 ? -28.313 -3.776 76.146 1.00 83.38 114 MET A O 1
ATOM 873 N N . GLY A 1 115 ? -26.498 -5.065 76.106 1.00 90.19 115 GLY A N 1
ATOM 874 C CA . GLY A 1 115 ? -26.411 -5.204 77.556 1.00 90.19 115 GLY A CA 1
ATOM 875 C C . GLY A 1 115 ? -27.682 -5.820 78.147 1.00 90.19 115 GLY A C 1
AT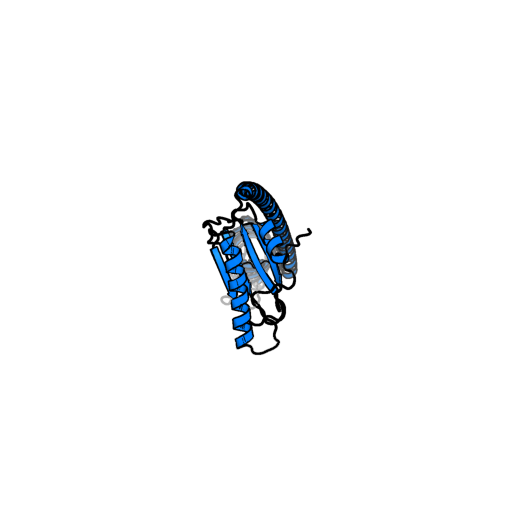OM 876 O O . GLY A 1 115 ? -27.967 -6.993 77.924 1.00 90.19 115 GLY A O 1
ATOM 877 N N . ARG A 1 116 ? -28.437 -5.039 78.930 1.00 89.69 116 ARG A N 1
ATOM 878 C CA . ARG A 1 116 ? -29.712 -5.462 79.550 1.00 89.69 116 ARG A CA 1
ATOM 879 C C . ARG A 1 116 ? -30.954 -5.075 78.738 1.00 89.69 116 ARG A C 1
ATOM 881 O O . ARG A 1 116 ? -32.069 -5.250 79.233 1.00 89.69 116 ARG A O 1
ATOM 888 N N . LYS A 1 117 ? -30.763 -4.499 77.553 1.00 91.25 117 LYS A N 1
ATOM 889 C CA . LYS A 1 117 ? -31.841 -4.055 76.677 1.00 91.25 117 LYS A CA 1
ATOM 890 C C . LYS A 1 117 ? -32.363 -5.202 75.818 1.00 91.25 117 LYS A C 1
ATOM 892 O O . LYS A 1 117 ? -31.626 -6.121 75.480 1.00 91.25 117 LYS A O 1
ATOM 897 N N . ILE A 1 118 ? -33.633 -5.117 75.465 1.00 90.56 118 ILE A N 1
ATOM 898 C CA . ILE A 1 118 ? -34.307 -5.946 74.473 1.00 90.56 118 ILE A CA 1
ATOM 899 C C . ILE A 1 118 ? -34.702 -5.030 73.329 1.00 90.56 118 ILE A C 1
ATOM 901 O O . ILE A 1 118 ? -35.295 -3.978 73.574 1.00 90.56 118 ILE A O 1
ATOM 905 N N . GLU A 1 119 ? -34.385 -5.442 72.110 1.00 91.19 119 GLU A N 1
ATOM 906 C CA . GLU A 1 119 ? -34.870 -4.795 70.894 1.00 91.19 119 GLU A CA 1
ATOM 907 C C . GLU A 1 119 ? -36.135 -5.513 70.423 1.00 91.19 119 GLU A C 1
ATOM 909 O O . GLU A 1 119 ? -36.197 -6.744 70.404 1.00 91.19 119 GLU A O 1
ATOM 914 N N . ILE A 1 120 ? -37.158 -4.740 70.082 1.00 91.31 120 ILE A N 1
ATOM 915 C CA . ILE A 1 120 ? -38.453 -5.222 69.615 1.00 91.31 120 ILE A CA 1
ATOM 916 C C . ILE A 1 120 ? -38.742 -4.525 68.293 1.00 91.31 120 ILE A C 1
ATOM 918 O O . ILE A 1 120 ? -38.854 -3.300 68.265 1.00 91.31 120 ILE A O 1
ATOM 922 N N . ASN A 1 121 ? -38.898 -5.301 67.228 1.00 90.31 121 ASN A N 1
ATOM 923 C CA . ASN A 1 121 ? -39.238 -4.796 65.904 1.00 90.31 121 ASN A CA 1
ATOM 924 C C . ASN A 1 121 ? -40.639 -5.286 65.535 1.00 90.31 121 ASN A C 1
ATOM 926 O O . ASN A 1 121 ? -40.889 -6.493 65.486 1.00 90.31 121 ASN A O 1
ATOM 930 N N . PHE A 1 122 ? -41.552 -4.350 65.300 1.00 89.44 122 PHE A N 1
ATOM 931 C CA . PHE A 1 122 ? -42.924 -4.619 64.884 1.00 89.44 122 PHE A CA 1
ATOM 932 C C . PHE A 1 122 ? -43.054 -4.431 63.376 1.00 89.44 122 PHE A C 1
ATOM 934 O O . PHE A 1 122 ? -42.677 -3.381 62.864 1.00 89.44 122 PHE A O 1
ATOM 941 N N . LEU A 1 123 ? -43.620 -5.424 62.693 1.00 85.44 123 LEU A N 1
ATOM 942 C CA . LEU A 1 123 ? -43.971 -5.374 61.276 1.00 85.44 123 LEU A CA 1
ATOM 943 C C . LEU A 1 123 ? -45.481 -5.180 61.157 1.00 85.44 123 LEU A C 1
ATOM 945 O O . LEU A 1 123 ? -46.258 -6.046 61.569 1.00 85.44 123 LEU A O 1
ATOM 949 N N . ILE A 1 124 ? -45.895 -4.033 60.625 1.00 83.69 124 ILE A N 1
ATOM 950 C CA . ILE A 1 124 ? -47.305 -3.662 60.475 1.00 83.69 124 ILE A CA 1
ATOM 951 C C . ILE A 1 124 ? -47.712 -3.752 59.010 1.00 83.69 124 ILE A C 1
ATOM 953 O O . ILE A 1 124 ? -47.027 -3.235 58.125 1.00 83.69 124 ILE A O 1
ATOM 957 N N . LYS A 1 125 ? -48.877 -4.352 58.767 1.00 74.62 125 LYS A N 1
ATOM 958 C CA . LYS A 1 125 ? -49.486 -4.449 57.444 1.00 74.62 125 LYS A CA 1
ATOM 959 C C . LYS A 1 125 ? -50.234 -3.151 57.120 1.00 74.62 125 LYS A C 1
ATOM 961 O O . LYS A 1 125 ? -51.339 -2.938 57.617 1.00 74.62 125 LYS A O 1
ATOM 966 N N . ASP A 1 126 ? -49.637 -2.286 56.300 1.00 63.62 126 ASP A N 1
ATOM 967 C CA . ASP A 1 126 ? -50.242 -1.020 55.858 1.00 63.62 126 ASP A CA 1
ATOM 968 C C . ASP A 1 126 ? -50.761 -1.134 54.411 1.00 63.62 126 ASP A C 1
ATOM 970 O O . ASP A 1 126 ? -49.995 -1.311 53.461 1.00 63.62 126 ASP A O 1
ATOM 974 N N . GLU A 1 127 ? -52.081 -1.041 54.221 1.00 60.50 127 GLU A N 1
ATOM 975 C CA . GLU A 1 127 ? -52.706 -1.086 52.891 1.00 60.50 127 GLU A CA 1
ATOM 976 C C . GLU A 1 127 ? -52.590 0.238 52.110 1.00 60.50 127 GLU A C 1
ATOM 978 O O . GLU A 1 127 ? -52.747 0.238 50.886 1.00 60.50 127 GLU A O 1
ATOM 983 N N . SER A 1 128 ? -52.254 1.359 52.763 1.00 53.88 128 SER A N 1
ATOM 984 C CA . SER A 1 128 ? -52.194 2.686 52.126 1.00 53.88 128 SER A CA 1
ATOM 985 C C . SER A 1 128 ? -50.950 2.898 51.245 1.00 53.88 128 SER A C 1
ATOM 987 O O . SER A 1 128 ? -50.949 3.732 50.337 1.00 53.88 128 SER A O 1
ATOM 989 N N . TYR A 1 129 ? -49.900 2.091 51.434 1.00 51.84 129 TYR A N 1
ATOM 990 C CA . TYR A 1 129 ? -48.625 2.222 50.720 1.00 51.84 129 TYR A CA 1
ATOM 991 C C . TYR A 1 129 ? -48.633 1.665 49.287 1.00 51.84 129 TYR A C 1
ATOM 993 O O . TYR A 1 129 ? -47.808 2.082 48.470 1.00 51.84 129 TYR A O 1
ATOM 1001 N N . LYS A 1 130 ? -49.585 0.787 48.930 1.00 52.94 130 LYS A N 1
ATOM 1002 C CA . LYS A 1 130 ? -49.714 0.247 47.558 1.00 52.94 130 LYS A CA 1
ATOM 1003 C C . LYS A 1 130 ? -49.898 1.346 46.508 1.00 52.94 130 LYS A C 1
ATOM 1005 O O . LYS A 1 130 ? -49.329 1.256 45.423 1.00 52.94 130 LYS A O 1
ATOM 1010 N N . GLN A 1 131 ? -50.654 2.394 46.838 1.00 54.47 131 GLN A N 1
ATOM 1011 C CA . GLN A 1 131 ? -50.897 3.516 45.925 1.00 54.47 131 GLN A CA 1
ATOM 1012 C C . GLN A 1 131 ? -49.636 4.363 45.714 1.00 54.47 131 GLN A C 1
ATOM 1014 O O . GLN A 1 131 ? -49.321 4.732 44.586 1.00 54.47 131 GLN A O 1
ATOM 1019 N N . LYS A 1 132 ? -48.862 4.589 46.779 1.00 54.47 132 LYS A N 1
ATOM 1020 C CA . LYS A 1 132 ? -47.634 5.392 46.733 1.00 54.47 132 LYS A CA 1
ATOM 1021 C C . LYS A 1 132 ? -46.494 4.678 46.003 1.00 54.47 132 LYS A C 1
ATOM 1023 O O . LYS A 1 132 ? -45.725 5.312 45.288 1.00 54.47 132 LYS A O 1
ATOM 1028 N N . VAL A 1 133 ? -46.411 3.352 46.139 1.00 56.56 133 VAL A N 1
ATOM 1029 C CA . VAL A 1 133 ? -45.449 2.517 45.399 1.00 56.56 133 VAL A CA 1
ATOM 1030 C C . VAL A 1 133 ? -45.766 2.506 43.902 1.00 56.56 133 VAL A C 1
ATOM 1032 O O . VAL A 1 133 ? -44.849 2.644 43.102 1.00 56.56 133 VAL A O 1
ATOM 1035 N N . MET A 1 134 ? -47.043 2.434 43.508 1.00 58.03 134 MET A N 1
ATOM 1036 C CA . MET A 1 134 ? -47.436 2.559 42.096 1.00 58.03 134 MET A CA 1
ATOM 1037 C C . MET A 1 134 ? -47.052 3.916 41.488 1.00 58.03 134 MET A C 1
ATOM 1039 O O . MET A 1 134 ? -46.607 3.972 40.342 1.00 58.03 134 MET A O 1
ATOM 1043 N N . GLU A 1 135 ? -47.210 5.002 42.244 1.00 66.94 135 GLU A N 1
ATOM 1044 C CA . GLU A 1 135 ? -46.851 6.353 41.801 1.00 66.94 135 GLU A CA 1
ATOM 1045 C C . GLU A 1 135 ? -45.329 6.505 41.627 1.00 66.94 135 GLU A C 1
ATOM 1047 O O . GLU A 1 135 ? -44.864 6.942 40.574 1.00 66.94 135 GLU A O 1
ATOM 1052 N N . LEU A 1 136 ? -44.548 6.016 42.598 1.00 61.69 136 LEU A N 1
ATOM 1053 C CA . LEU A 1 136 ? -43.081 6.009 42.555 1.00 61.69 136 LEU A CA 1
ATOM 1054 C C . LEU A 1 136 ? -42.515 5.102 41.452 1.00 61.69 136 LEU A C 1
ATOM 1056 O O . LEU A 1 136 ? -41.525 5.462 40.818 1.00 61.69 136 LEU A O 1
ATOM 1060 N N . SER A 1 137 ? -43.135 3.950 41.176 1.00 64.50 137 SER A N 1
ATOM 1061 C CA . SER A 1 137 ? -42.732 3.078 40.063 1.00 64.50 137 SER A CA 1
ATOM 1062 C C . SER A 1 137 ? -42.914 3.763 38.707 1.00 64.50 137 SER A C 1
ATOM 1064 O O . SER A 1 137 ? -42.039 3.661 37.850 1.00 64.50 137 SER A O 1
ATOM 1066 N N . LYS A 1 138 ? -44.002 4.522 38.532 1.00 71.69 138 LYS A N 1
ATOM 1067 C CA . LYS A 1 138 ? -44.276 5.270 37.298 1.00 71.69 138 LYS A CA 1
ATOM 1068 C C . LYS A 1 138 ? -43.303 6.438 37.096 1.00 71.69 138 LYS A C 1
ATOM 1070 O O . LYS A 1 138 ? -42.911 6.743 35.971 1.00 71.69 138 LYS A O 1
ATOM 1075 N N . GLU A 1 139 ? -42.885 7.085 38.182 1.00 73.38 139 GLU A N 1
ATOM 1076 C CA . GLU A 1 139 ? -41.867 8.139 38.153 1.00 73.38 139 GLU A CA 1
ATOM 1077 C C . GLU A 1 139 ? -40.462 7.577 37.855 1.00 73.38 139 GLU A C 1
ATOM 1079 O O . GLU A 1 139 ? -39.702 8.169 37.085 1.00 73.38 139 GLU A O 1
ATOM 1084 N N . LEU A 1 140 ? -40.145 6.387 38.379 1.00 64.69 140 LEU A N 1
ATOM 1085 C CA . LEU A 1 140 ? -38.881 5.690 38.124 1.00 64.69 140 LEU A CA 1
ATOM 1086 C C . LEU A 1 140 ? -38.738 5.251 36.655 1.00 64.69 140 LEU A C 1
ATOM 1088 O O . LEU A 1 140 ? -37.668 5.438 36.075 1.00 64.69 140 LEU A O 1
ATOM 1092 N N . GLU A 1 141 ? -39.799 4.722 36.036 1.00 71.06 141 GLU A N 1
ATOM 1093 C CA . GLU A 1 141 ? -39.806 4.360 34.606 1.00 71.06 141 GLU A CA 1
ATOM 1094 C C . GLU A 1 141 ? -39.547 5.581 33.708 1.00 71.06 141 GLU A C 1
ATOM 1096 O O . GLU A 1 141 ? -38.737 5.520 32.778 1.00 71.06 141 GLU A O 1
ATOM 1101 N N . ASN A 1 142 ? -40.157 6.728 34.029 1.00 74.00 142 ASN A N 1
ATOM 1102 C CA . ASN A 1 142 ? -39.924 7.977 33.302 1.00 74.00 142 ASN A CA 1
ATOM 1103 C C . ASN A 1 142 ? -38.470 8.463 33.431 1.00 74.00 142 ASN A C 1
ATOM 1105 O O . ASN A 1 142 ? -37.866 8.884 32.442 1.00 74.00 142 ASN A O 1
ATOM 1109 N N . LEU A 1 143 ? -37.874 8.373 34.625 1.00 67.81 143 LEU A N 1
ATOM 1110 C CA . LEU A 1 143 ? -36.474 8.750 34.851 1.00 67.81 143 LEU A CA 1
ATOM 1111 C C . LEU A 1 143 ? -35.484 7.796 34.167 1.00 67.81 143 LEU A C 1
ATOM 1113 O O . LEU A 1 143 ? -34.445 8.239 33.674 1.00 67.81 143 LEU A O 1
ATOM 1117 N N . GLN A 1 144 ? -35.801 6.502 34.087 1.00 70.19 144 GLN A N 1
ATOM 1118 C CA . GLN A 1 144 ? -34.998 5.528 33.344 1.00 70.19 144 GLN A CA 1
ATOM 1119 C C . GLN A 1 144 ? -35.013 5.813 31.837 1.00 70.19 144 GLN A C 1
ATOM 1121 O O . GLN A 1 144 ? -33.954 5.788 31.210 1.00 70.19 144 GLN A O 1
ATOM 1126 N N . ALA A 1 145 ? -36.168 6.175 31.270 1.00 69.56 145 ALA A N 1
ATOM 1127 C CA . ALA A 1 145 ? -36.280 6.550 29.861 1.00 69.56 145 ALA A CA 1
ATOM 1128 C C . ALA A 1 145 ? -35.469 7.817 29.516 1.00 69.56 145 ALA A C 1
ATOM 1130 O O . ALA A 1 145 ? -34.828 7.884 28.463 1.00 69.56 145 ALA A O 1
ATOM 1131 N N . VAL A 1 146 ? -35.442 8.811 30.414 1.00 72.19 146 VAL A N 1
ATOM 1132 C CA . VAL A 1 146 ? -34.621 10.026 30.251 1.00 72.19 146 VAL A CA 1
ATOM 1133 C C . VAL A 1 146 ? -33.126 9.700 30.331 1.00 72.19 146 VAL A C 1
ATOM 1135 O O . VAL A 1 146 ? -32.375 10.086 29.434 1.00 72.19 146 VAL A O 1
ATOM 1138 N N . ASN A 1 147 ? -32.700 8.915 31.326 1.00 66.44 147 ASN A N 1
ATOM 1139 C CA . ASN A 1 147 ? -31.300 8.498 31.474 1.00 66.44 147 ASN A CA 1
ATOM 1140 C C . ASN A 1 147 ? -30.805 7.651 30.293 1.00 66.44 147 ASN A C 1
ATOM 1142 O O . ASN A 1 147 ? -29.668 7.804 29.850 1.00 66.44 147 ASN A O 1
ATOM 1146 N N . GLN A 1 148 ? -31.648 6.778 29.739 1.00 67.75 148 GLN A N 1
ATOM 1147 C CA . GLN A 1 148 ? -31.288 5.970 28.572 1.00 67.75 148 GLN A CA 1
ATOM 1148 C C . GLN A 1 148 ? -31.083 6.845 27.326 1.00 67.75 148 GLN A C 1
ATOM 1150 O O . GLN A 1 148 ? -30.155 6.618 26.551 1.00 67.75 148 GLN A O 1
ATOM 1155 N N . LYS A 1 149 ? -31.891 7.901 27.166 1.00 71.94 149 LYS A N 1
ATOM 1156 C CA . LYS A 1 149 ? -31.751 8.875 26.076 1.00 71.94 149 LYS A CA 1
ATOM 1157 C C . LYS A 1 149 ? -30.490 9.735 26.209 1.00 71.94 149 LYS A C 1
ATOM 1159 O O . LYS A 1 149 ? -29.885 10.072 25.194 1.00 71.94 149 LYS A O 1
ATOM 1164 N N . GLU A 1 150 ? -30.081 10.090 27.425 1.00 67.88 150 GLU A N 1
ATOM 1165 C CA . GLU A 1 150 ? -28.818 10.803 27.666 1.00 67.88 150 GLU A CA 1
ATOM 1166 C C . GLU A 1 150 ? -27.598 9.903 27.469 1.00 67.88 150 GLU A C 1
ATOM 1168 O O . GLU A 1 150 ? -26.636 10.320 26.826 1.00 67.88 150 GLU A O 1
ATOM 1173 N N . LYS A 1 151 ? -27.664 8.643 27.909 1.00 67.00 151 LYS A N 1
ATOM 1174 C CA . LYS A 1 151 ? -26.595 7.664 27.688 1.00 67.00 151 LYS A CA 1
ATOM 1175 C C . LYS A 1 151 ? -26.335 7.425 26.198 1.00 67.00 151 LYS A C 1
ATOM 1177 O O . LYS A 1 151 ? -25.188 7.470 25.771 1.00 67.00 151 LYS A O 1
ATOM 1182 N N . LEU A 1 152 ? -27.397 7.305 25.397 1.00 69.75 152 LEU A N 1
ATOM 1183 C CA . LEU A 1 152 ? -27.293 7.199 23.936 1.00 69.75 152 LEU A CA 1
ATOM 1184 C C . LEU A 1 152 ? -26.662 8.443 23.287 1.00 69.75 152 LEU A C 1
ATOM 1186 O O . LEU A 1 152 ? -25.980 8.322 22.274 1.00 69.75 152 LEU A O 1
ATOM 1190 N N . LYS A 1 153 ? -26.859 9.642 23.854 1.00 70.19 153 LYS A N 1
ATOM 1191 C CA . LYS A 1 153 ? -26.199 10.867 23.367 1.00 70.19 153 LYS A CA 1
ATOM 1192 C C . LYS A 1 153 ? -24.711 10.900 23.710 1.00 70.19 153 LYS A C 1
ATOM 1194 O O . LYS A 1 153 ? -23.928 11.357 22.885 1.00 70.19 153 LYS A O 1
ATOM 1199 N N . ILE A 1 154 ? -24.336 10.439 24.903 1.00 70.75 154 ILE A N 1
ATOM 1200 C CA . ILE A 1 154 ? -22.935 10.369 25.341 1.00 70.75 154 ILE A CA 1
ATOM 1201 C C . ILE A 1 154 ? -22.182 9.319 24.518 1.00 70.75 154 ILE A C 1
ATOM 1203 O O . ILE A 1 154 ? -21.136 9.633 23.964 1.00 70.75 154 ILE A O 1
ATOM 1207 N N . GLU A 1 155 ? -22.757 8.127 24.335 1.00 71.38 155 GLU A N 1
ATOM 1208 C CA . GLU A 1 155 ? -22.175 7.067 23.498 1.00 71.38 155 GLU A CA 1
ATOM 1209 C C . GLU A 1 155 ? -22.031 7.523 22.034 1.00 71.38 155 GLU A C 1
ATOM 1211 O O . GLU A 1 155 ? -20.987 7.316 21.423 1.00 71.38 155 GLU A O 1
ATOM 1216 N N . ALA A 1 156 ? -23.023 8.234 21.479 1.00 70.12 156 ALA A N 1
ATOM 1217 C CA . ALA A 1 156 ? -22.920 8.806 20.134 1.00 70.12 156 ALA A CA 1
ATOM 1218 C C . ALA A 1 156 ? -21.830 9.891 20.018 1.00 70.12 156 ALA A C 1
ATOM 1220 O O . ALA A 1 156 ? -21.184 10.007 18.976 1.00 70.12 156 ALA A O 1
ATOM 1221 N N . PHE A 1 157 ? -21.615 10.683 21.072 1.00 74.88 157 PHE A N 1
ATOM 1222 C CA . PHE A 1 157 ? -20.573 11.709 21.117 1.00 74.88 157 PHE A CA 1
ATOM 1223 C C . PHE A 1 157 ? -19.167 11.099 21.246 1.00 74.88 157 PHE A C 1
ATOM 1225 O O . PHE A 1 157 ? -18.247 11.525 20.548 1.00 74.88 157 PHE A O 1
ATOM 1232 N N . GLU A 1 158 ? -19.001 10.065 22.072 1.00 72.50 158 GLU A N 1
ATOM 1233 C CA . GLU A 1 158 ? -17.745 9.317 22.208 1.00 72.50 158 GLU A CA 1
ATOM 1234 C C . GLU A 1 158 ? -17.391 8.556 20.920 1.00 72.50 158 GLU A C 1
ATOM 1236 O O . GLU A 1 158 ? -16.238 8.582 20.485 1.00 72.50 158 GLU A O 1
ATOM 1241 N N . GLU A 1 159 ? -18.378 7.953 20.249 1.00 74.50 159 GLU A N 1
ATOM 1242 C CA . GLU A 1 159 ? -18.199 7.297 18.947 1.00 74.50 159 GLU A CA 1
ATOM 1243 C C . GLU A 1 159 ? -17.773 8.315 17.870 1.00 74.50 159 GLU A C 1
ATOM 1245 O O . GLU A 1 159 ? -16.851 8.056 17.094 1.00 74.50 159 GLU A O 1
ATOM 1250 N N . GLN A 1 160 ? -18.364 9.517 17.859 1.00 74.12 160 GLN A N 1
ATOM 1251 C CA . GLN A 1 160 ? -17.952 10.604 16.960 1.00 74.12 160 GLN A CA 1
ATOM 1252 C C . GLN A 1 160 ? -16.515 11.074 17.224 1.00 74.12 160 GLN A C 1
ATOM 1254 O O . GLN A 1 160 ? -15.749 11.251 16.273 1.00 74.12 160 GLN A O 1
ATOM 1259 N N . GLN A 1 161 ? -16.116 11.235 18.489 1.00 76.25 161 GLN A N 1
ATOM 1260 C CA . GLN A 1 161 ? -14.733 11.576 18.845 1.00 76.25 161 GLN A CA 1
ATOM 1261 C C . GLN A 1 161 ? -13.752 10.463 18.462 1.00 76.25 161 GLN A C 1
ATOM 1263 O O . GLN A 1 161 ? -12.660 10.737 17.958 1.00 76.25 161 GLN A O 1
ATOM 1268 N N . ARG A 1 162 ? -14.147 9.198 18.634 1.00 74.50 162 ARG A N 1
ATOM 1269 C CA . ARG A 1 162 ? -13.350 8.041 18.222 1.00 74.50 162 ARG A CA 1
ATOM 1270 C C . ARG A 1 162 ? -13.150 8.017 16.708 1.00 74.50 162 ARG A C 1
ATOM 1272 O O . ARG A 1 162 ? -12.011 7.869 16.269 1.00 74.50 162 ARG A O 1
ATOM 1279 N N . ILE A 1 163 ? -14.205 8.226 15.918 1.00 75.19 163 ILE A N 1
ATOM 1280 C CA . ILE A 1 163 ? -14.128 8.304 14.450 1.00 75.19 163 ILE A CA 1
ATOM 1281 C C . ILE A 1 163 ? -13.233 9.471 14.009 1.00 75.19 163 ILE A C 1
ATOM 1283 O O . ILE A 1 163 ? -12.384 9.282 13.140 1.00 75.19 163 ILE A O 1
ATOM 1287 N N . ALA A 1 164 ? -13.350 10.645 14.639 1.00 76.12 164 ALA A N 1
ATOM 1288 C CA . ALA A 1 164 ? -12.471 11.782 14.362 1.00 76.12 164 ALA A CA 1
ATOM 1289 C C . ALA A 1 164 ? -10.994 11.445 14.642 1.00 76.12 164 ALA A C 1
ATOM 1291 O O . ALA A 1 164 ? -10.143 11.652 13.782 1.00 76.12 164 ALA A O 1
ATOM 1292 N N . SER A 1 165 ? -10.698 10.803 15.779 1.00 78.00 165 SER A N 1
ATOM 1293 C CA . SER A 1 165 ? -9.331 10.385 16.126 1.00 78.00 165 SER A CA 1
ATOM 1294 C C . SER A 1 165 ? -8.754 9.314 15.187 1.00 78.00 165 SER A C 1
ATOM 1296 O O . SER A 1 165 ? -7.545 9.268 14.961 1.00 78.00 165 SER A O 1
ATOM 1298 N N . ILE A 1 166 ? -9.605 8.446 14.627 1.00 73.12 166 ILE A N 1
ATOM 1299 C CA . ILE A 1 166 ? -9.213 7.449 13.624 1.00 73.12 166 ILE A CA 1
ATOM 1300 C C . ILE A 1 166 ? -8.913 8.141 12.293 1.00 73.12 166 ILE A C 1
ATOM 1302 O O . ILE A 1 166 ? -7.907 7.821 11.668 1.00 73.12 166 ILE A O 1
ATOM 1306 N N . ASN A 1 167 ? -9.731 9.113 11.887 1.00 75.62 167 ASN A N 1
ATOM 1307 C CA . ASN A 1 167 ? -9.509 9.888 10.667 1.00 75.62 167 ASN A CA 1
ATOM 1308 C C . ASN A 1 167 ? -8.230 10.732 10.749 1.00 75.62 167 ASN A C 1
ATOM 1310 O O . ASN A 1 167 ? -7.469 10.756 9.785 1.00 75.62 167 ASN A O 1
ATOM 1314 N N . ASP A 1 168 ? -7.941 11.335 11.903 1.00 74.50 168 ASP A N 1
ATOM 1315 C CA . ASP A 1 168 ? -6.695 12.074 12.129 1.00 74.50 168 ASP A CA 1
ATOM 1316 C C . ASP A 1 168 ? -5.471 11.145 12.104 1.00 74.50 168 ASP A C 1
ATOM 1318 O O . ASP A 1 168 ? -4.450 11.476 11.500 1.00 74.50 168 ASP A O 1
ATOM 1322 N N . LYS A 1 169 ? -5.578 9.936 12.678 1.00 72.62 169 LYS A N 1
ATOM 1323 C CA . LYS A 1 169 ? -4.527 8.905 12.588 1.00 72.62 169 LYS A CA 1
ATOM 1324 C C . LYS A 1 169 ? -4.342 8.371 11.168 1.00 72.62 169 LYS A C 1
ATOM 1326 O O . LYS A 1 169 ? -3.210 8.131 10.765 1.00 72.62 169 LYS A O 1
ATOM 1331 N N . LEU A 1 170 ? -5.415 8.200 10.395 1.00 69.44 170 LEU A N 1
ATOM 1332 C CA . LEU A 1 170 ? -5.339 7.821 8.980 1.00 69.44 170 LEU A CA 1
ATOM 1333 C C . LEU A 1 170 ? -4.698 8.933 8.142 1.00 69.44 170 LEU A C 1
ATOM 1335 O O . LEU A 1 170 ? -3.856 8.644 7.295 1.00 69.44 170 LEU A O 1
ATOM 1339 N N . ALA A 1 171 ? -5.035 10.196 8.410 1.00 66.94 171 ALA A N 1
ATOM 1340 C CA . ALA A 1 171 ? -4.417 11.345 7.762 1.00 66.94 171 ALA A CA 1
ATOM 1341 C C . ALA A 1 171 ? -2.917 11.427 8.087 1.00 66.94 171 ALA A C 1
ATOM 1343 O O . ALA A 1 171 ? -2.108 11.542 7.169 1.00 66.94 171 ALA A O 1
ATOM 1344 N N . GLN A 1 172 ? -2.524 11.268 9.355 1.00 57.94 172 GLN A N 1
ATOM 1345 C CA . GLN A 1 172 ? -1.115 11.232 9.764 1.00 57.94 172 GLN A CA 1
ATOM 1346 C C . GLN A 1 172 ? -0.356 10.029 9.190 1.00 57.94 172 GLN A C 1
ATOM 1348 O O . GLN A 1 172 ? 0.754 10.200 8.695 1.00 57.94 172 GLN A O 1
ATOM 1353 N N . ASN A 1 173 ? -0.954 8.836 9.161 1.00 58.88 173 ASN A N 1
ATOM 1354 C CA . ASN A 1 173 ? -0.332 7.663 8.540 1.00 58.88 173 ASN A CA 1
ATOM 1355 C C . ASN A 1 173 ? -0.169 7.842 7.024 1.00 58.88 173 ASN A C 1
ATOM 1357 O O . ASN A 1 173 ? 0.864 7.471 6.481 1.00 58.88 173 ASN A O 1
ATOM 1361 N N . SER A 1 174 ? -1.122 8.493 6.349 1.00 56.06 174 SER A N 1
ATOM 1362 C CA . SER A 1 174 ? -1.003 8.818 4.920 1.00 56.06 174 SER A CA 1
ATOM 1363 C C . SER A 1 174 ? 0.072 9.873 4.612 1.00 56.06 174 SER A C 1
ATOM 1365 O O . SER A 1 174 ? 0.571 9.940 3.488 1.00 56.06 174 SER A O 1
ATOM 1367 N N . ILE A 1 175 ? 0.424 10.708 5.597 1.00 58.66 175 ILE A N 1
ATOM 1368 C CA . ILE A 1 175 ? 1.519 11.683 5.514 1.00 58.66 175 ILE A CA 1
ATOM 1369 C C . ILE A 1 175 ? 2.858 10.978 5.775 1.00 58.66 175 ILE A C 1
ATOM 1371 O O . ILE A 1 175 ? 3.779 11.126 4.978 1.00 58.66 175 ILE A O 1
ATOM 1375 N N . ASN A 1 176 ? 2.936 10.125 6.800 1.00 50.75 176 ASN A N 1
ATOM 1376 C CA . ASN A 1 176 ? 4.149 9.369 7.122 1.00 50.75 176 ASN A CA 1
ATOM 1377 C C . ASN A 1 176 ? 4.510 8.335 6.032 1.00 50.75 176 ASN A C 1
ATOM 1379 O O . ASN A 1 176 ? 5.678 8.216 5.675 1.00 50.75 176 ASN A O 1
ATOM 1383 N N . GLU A 1 177 ? 3.532 7.664 5.407 1.00 50.66 177 GLU A N 1
ATOM 1384 C CA . GLU A 1 177 ? 3.777 6.772 4.255 1.00 50.66 177 GLU A CA 1
ATOM 1385 C C . GLU A 1 177 ? 4.250 7.522 2.993 1.00 50.66 177 GLU A C 1
ATOM 1387 O O . GLU A 1 177 ? 4.925 6.934 2.141 1.00 50.66 177 GLU A O 1
ATOM 1392 N N . LYS A 1 178 ? 3.920 8.816 2.857 1.00 49.41 178 LYS A N 1
ATOM 1393 C CA . LYS A 1 178 ? 4.437 9.679 1.780 1.00 49.41 178 LYS A CA 1
ATOM 1394 C C . LYS A 1 178 ? 5.877 10.126 2.030 1.00 49.41 178 LYS A C 1
ATOM 1396 O O . LYS A 1 178 ? 6.609 10.314 1.062 1.00 49.41 178 LYS A O 1
ATOM 1401 N N . GLU A 1 179 ? 6.284 10.284 3.287 1.00 50.62 179 GLU A N 1
ATOM 1402 C CA . GLU A 1 179 ? 7.651 10.680 3.646 1.00 50.62 179 GLU A CA 1
ATOM 1403 C C . GLU A 1 179 ? 8.631 9.492 3.604 1.00 50.62 179 GLU A C 1
ATOM 1405 O O . GLU A 1 179 ? 9.736 9.641 3.071 1.00 50.62 179 GLU A O 1
ATOM 1410 N N . GLU A 1 180 ? 8.215 8.290 4.028 1.00 46.38 180 GLU A N 1
ATOM 1411 C CA . GLU A 1 180 ? 9.054 7.074 3.986 1.00 46.38 180 GLU A CA 1
ATOM 1412 C C . GLU A 1 180 ? 9.254 6.495 2.567 1.00 46.38 180 GLU A C 1
ATOM 1414 O O . GLU A 1 180 ? 10.241 5.806 2.313 1.00 46.38 180 GLU A O 1
ATOM 1419 N N . ASN A 1 181 ? 8.380 6.822 1.604 1.00 45.94 181 ASN A N 1
ATOM 1420 C CA . ASN A 1 181 ? 8.499 6.406 0.194 1.00 45.94 181 ASN A CA 1
ATOM 1421 C C . ASN A 1 181 ? 9.042 7.501 -0.745 1.00 45.94 181 ASN A C 1
ATOM 1423 O O . ASN A 1 181 ? 8.966 7.362 -1.967 1.00 45.94 181 ASN A O 1
ATOM 1427 N N . SER A 1 182 ? 9.625 8.575 -0.206 1.00 45.12 182 SER A N 1
ATOM 1428 C CA . SER A 1 182 ? 10.109 9.735 -0.978 1.00 45.12 182 SER A CA 1
ATOM 1429 C C . SER A 1 182 ? 11.228 9.438 -1.995 1.00 45.12 182 SER A C 1
ATOM 1431 O O . SER A 1 182 ? 11.587 10.314 -2.780 1.00 45.12 182 SER A O 1
ATOM 1433 N N . PHE A 1 183 ? 11.743 8.205 -2.052 1.00 49.44 183 PHE A N 1
ATOM 1434 C CA . PHE A 1 183 ? 12.687 7.777 -3.089 1.00 49.44 183 PHE A CA 1
ATOM 1435 C C . PHE A 1 183 ? 12.026 7.454 -4.440 1.00 49.44 183 PHE A C 1
ATOM 1437 O O . PHE A 1 183 ? 12.692 7.516 -5.471 1.00 49.44 183 PHE A O 1
ATOM 1444 N N . PHE A 1 184 ? 10.731 7.114 -4.463 1.00 52.59 184 PHE A N 1
ATOM 1445 C CA . PHE A 1 184 ? 10.026 6.721 -5.685 1.00 52.59 184 PHE A CA 1
ATOM 1446 C C . PHE A 1 184 ? 8.833 7.645 -5.929 1.00 52.59 184 PHE A C 1
ATOM 1448 O O . PHE A 1 184 ? 7.864 7.663 -5.171 1.00 52.59 184 PHE A O 1
ATOM 1455 N N . ASN A 1 185 ? 8.901 8.425 -7.009 1.00 55.00 185 ASN A N 1
ATOM 1456 C CA . ASN A 1 185 ? 7.813 9.301 -7.426 1.00 55.00 185 ASN A CA 1
ATOM 1457 C C . ASN A 1 185 ? 6.531 8.478 -7.639 1.00 55.00 185 ASN A C 1
ATOM 1459 O O . ASN A 1 185 ? 6.522 7.519 -8.406 1.00 55.00 185 ASN A O 1
ATOM 1463 N N . SER A 1 186 ? 5.440 8.862 -6.970 1.00 57.94 186 SER A N 1
ATOM 1464 C CA . SER A 1 186 ? 4.147 8.157 -7.025 1.00 57.94 186 SER A CA 1
ATOM 1465 C C . SER A 1 186 ? 3.474 8.180 -8.406 1.00 57.94 186 SER A C 1
ATOM 1467 O O . SER A 1 186 ? 2.557 7.399 -8.657 1.00 57.94 186 SER A O 1
ATOM 1469 N N . LYS A 1 187 ? 3.914 9.066 -9.312 1.00 71.50 187 LYS A N 1
ATOM 1470 C CA . LYS A 1 187 ? 3.438 9.160 -10.703 1.00 71.50 187 LYS A CA 1
ATOM 1471 C C . LYS A 1 187 ? 4.610 9.444 -11.645 1.00 71.50 187 LYS A C 1
ATOM 1473 O O . LYS A 1 187 ? 4.703 10.550 -12.184 1.00 71.50 187 LYS A O 1
ATOM 1478 N N . PRO A 1 188 ? 5.519 8.477 -11.823 1.00 78.50 188 PRO A N 1
ATOM 1479 C CA . PRO A 1 188 ? 6.717 8.707 -12.595 1.00 78.50 188 PRO A CA 1
ATOM 1480 C C . PRO A 1 188 ? 6.346 8.740 -14.078 1.00 78.50 188 PRO A C 1
ATOM 1482 O O . PRO A 1 188 ? 5.749 7.794 -14.601 1.00 78.50 188 PRO A O 1
ATOM 1485 N N . ASN A 1 189 ? 6.653 9.852 -14.737 1.00 89.81 189 ASN A N 1
ATOM 1486 C CA . ASN A 1 189 ? 6.372 10.031 -16.161 1.00 89.81 189 ASN A CA 1
ATOM 1487 C C . ASN A 1 189 ? 7.651 10.026 -16.989 1.00 89.81 189 ASN A C 1
ATOM 1489 O O . ASN A 1 189 ? 7.561 9.943 -18.207 1.00 89.81 189 ASN A O 1
ATOM 1493 N N . PHE A 1 190 ? 8.826 10.112 -16.364 1.00 93.81 190 PHE A N 1
ATOM 1494 C CA . PHE A 1 190 ? 10.094 9.990 -17.064 1.00 93.81 190 PHE A CA 1
ATOM 1495 C C . PHE A 1 190 ? 10.648 8.591 -16.866 1.00 93.81 190 PHE A C 1
ATOM 1497 O O . PHE A 1 190 ? 10.566 8.036 -15.777 1.00 93.81 190 PHE A O 1
ATOM 1504 N N . ARG A 1 191 ? 11.210 8.013 -17.922 1.00 94.50 191 ARG A N 1
ATOM 1505 C CA . ARG A 1 191 ? 11.859 6.706 -17.906 1.00 94.50 191 ARG A CA 1
ATOM 1506 C C . ARG A 1 191 ? 13.236 6.827 -18.529 1.00 94.50 191 ARG A C 1
ATOM 1508 O O . ARG A 1 191 ? 13.370 7.340 -19.635 1.00 94.50 191 ARG A O 1
ATOM 1515 N N . VAL A 1 192 ? 14.237 6.307 -17.832 1.00 96.69 192 VAL A N 1
ATOM 1516 C CA . VAL A 1 192 ? 15.571 6.043 -18.380 1.00 96.69 192 VAL A CA 1
ATOM 1517 C C . VAL A 1 192 ? 15.713 4.537 -18.498 1.00 96.69 192 VAL A C 1
ATOM 1519 O O . VAL A 1 192 ? 15.364 3.829 -17.555 1.00 96.69 192 VAL A O 1
ATOM 1522 N N . ALA A 1 193 ? 16.218 4.031 -19.618 1.00 96.94 193 ALA A N 1
ATOM 1523 C CA . ALA A 1 193 ? 16.526 2.615 -19.747 1.00 96.94 193 ALA A CA 1
ATOM 1524 C C . ALA A 1 193 ? 17.873 2.368 -20.406 1.00 96.94 193 ALA A C 1
ATOM 1526 O O . ALA A 1 193 ? 18.316 3.136 -21.257 1.00 96.94 193 ALA A O 1
ATOM 1527 N N . LEU A 1 194 ? 18.500 1.269 -20.000 1.00 97.50 194 LEU A N 1
ATOM 1528 C CA . LEU A 1 194 ? 19.647 0.691 -20.678 1.00 97.50 194 LEU A CA 1
ATOM 1529 C C . LEU A 1 194 ? 19.125 -0.314 -21.699 1.00 97.50 194 LEU A C 1
ATOM 1531 O O . LEU A 1 194 ? 18.311 -1.169 -21.356 1.00 97.50 194 LEU A O 1
ATOM 1535 N N . SER A 1 195 ? 19.594 -0.193 -22.936 1.00 94.56 195 SER A N 1
ATOM 1536 C CA . SER A 1 195 ? 19.196 -1.030 -24.063 1.00 94.56 195 SER A CA 1
ATOM 1537 C C . SER A 1 195 ? 20.378 -1.881 -24.494 1.00 94.56 195 SER A C 1
ATOM 1539 O O . SER A 1 195 ? 21.504 -1.386 -24.579 1.00 94.56 195 SER A O 1
ATOM 1541 N N . SER A 1 196 ? 20.139 -3.156 -24.777 1.00 96.06 196 SER A N 1
ATOM 1542 C CA . SER A 1 196 ? 21.146 -4.041 -25.361 1.00 96.06 196 SER A CA 1
ATOM 1543 C C . SER A 1 196 ? 20.503 -5.051 -26.297 1.00 96.06 196 SER A C 1
ATOM 1545 O O . SER A 1 196 ? 19.350 -5.423 -26.092 1.00 96.06 196 SER A O 1
ATOM 1547 N N . GLY A 1 197 ? 21.210 -5.492 -27.332 1.00 93.88 197 GLY A N 1
ATOM 1548 C CA . GLY A 1 197 ? 20.588 -6.333 -28.346 1.00 93.88 197 GLY A CA 1
ATOM 1549 C C . GLY A 1 197 ? 21.494 -6.778 -29.481 1.00 93.88 197 GLY A C 1
ATOM 1550 O O . GLY A 1 197 ? 22.662 -6.402 -29.554 1.00 93.88 197 GLY A O 1
ATOM 1551 N N . ILE A 1 198 ? 20.916 -7.573 -30.377 1.00 92.69 198 ILE A N 1
ATOM 1552 C CA . ILE A 1 198 ? 21.525 -8.003 -31.635 1.00 92.69 198 ILE A CA 1
ATOM 1553 C C . ILE A 1 198 ? 20.857 -7.213 -32.756 1.00 92.69 198 ILE A C 1
ATOM 1555 O O . ILE A 1 198 ? 19.643 -7.288 -32.952 1.00 92.69 198 ILE A O 1
ATOM 1559 N N . ASN A 1 199 ? 21.665 -6.471 -33.501 1.00 92.31 199 ASN A N 1
ATOM 1560 C CA . ASN A 1 199 ? 21.221 -5.649 -34.613 1.00 92.31 199 ASN A CA 1
ATOM 1561 C C . ASN A 1 199 ? 21.847 -6.146 -35.919 1.00 92.31 199 ASN A C 1
ATOM 1563 O O . ASN A 1 199 ? 22.885 -6.810 -35.909 1.00 92.31 199 ASN A O 1
ATOM 1567 N N . SER A 1 200 ? 21.229 -5.790 -37.042 1.00 90.56 200 SER A N 1
ATOM 1568 C CA . SER A 1 200 ? 21.694 -6.172 -38.375 1.00 90.56 200 SER A CA 1
ATOM 1569 C C . SER A 1 200 ? 21.628 -4.999 -39.343 1.00 90.56 200 SER A C 1
ATOM 1571 O O . SER A 1 200 ? 20.635 -4.268 -39.374 1.00 90.56 200 SER A O 1
ATOM 1573 N N . THR A 1 201 ? 22.644 -4.841 -40.189 1.00 88.75 201 THR A N 1
ATOM 1574 C CA . THR A 1 201 ? 22.584 -3.919 -41.332 1.00 88.75 201 THR A CA 1
ATOM 1575 C C . THR A 1 201 ? 21.745 -4.522 -42.470 1.00 88.75 201 THR A C 1
ATOM 1577 O O . THR A 1 201 ? 21.855 -5.703 -42.806 1.00 88.75 201 THR A O 1
ATOM 1580 N N . MET A 1 202 ? 20.864 -3.716 -43.068 1.00 81.25 202 MET A N 1
ATOM 1581 C CA . MET A 1 202 ? 19.898 -4.150 -44.088 1.00 81.25 202 MET A CA 1
ATOM 1582 C C . MET A 1 202 ? 20.231 -3.682 -45.508 1.00 81.25 202 MET A C 1
ATOM 1584 O O . MET A 1 202 ? 19.852 -4.354 -46.464 1.00 81.25 202 MET A O 1
ATOM 1588 N N . LYS A 1 203 ? 20.911 -2.538 -45.667 1.00 69.19 203 LYS A N 1
ATOM 1589 C CA . LYS A 1 203 ? 21.385 -2.038 -46.969 1.00 69.19 203 LYS A CA 1
ATOM 1590 C C . LYS A 1 203 ? 22.900 -2.259 -47.060 1.00 69.19 203 LYS A C 1
ATOM 1592 O O . LYS A 1 203 ? 23.651 -1.535 -46.415 1.00 69.19 203 LYS A O 1
ATOM 1597 N N . GLY A 1 204 ? 23.328 -3.250 -47.848 1.00 63.16 204 GLY A N 1
ATOM 1598 C CA . GLY A 1 204 ? 24.728 -3.687 -47.973 1.00 63.16 204 GLY A CA 1
ATOM 1599 C C . GLY A 1 204 ? 24.911 -5.161 -47.578 1.00 63.16 204 GLY A C 1
ATOM 1600 O O . GLY A 1 204 ? 23.911 -5.873 -47.473 1.00 63.16 204 GLY A O 1
ATOM 1601 N N . PRO A 1 205 ? 26.151 -5.646 -47.369 1.00 62.66 205 PRO A N 1
ATOM 1602 C CA . PRO A 1 205 ? 26.363 -6.963 -46.776 1.00 62.66 205 PRO A CA 1
ATOM 1603 C C . PRO A 1 205 ? 25.692 -7.025 -45.393 1.00 62.66 205 PRO A C 1
ATOM 1605 O O . PRO A 1 205 ? 25.767 -6.082 -44.600 1.00 62.66 205 PRO A O 1
ATOM 1608 N N . HIS A 1 206 ? 24.959 -8.112 -45.143 1.00 72.88 206 HIS A N 1
ATOM 1609 C CA . HIS A 1 206 ? 24.243 -8.317 -43.889 1.00 72.88 206 HIS A CA 1
ATOM 1610 C C . HIS A 1 206 ? 25.241 -8.626 -42.779 1.00 72.88 206 HIS A C 1
ATOM 1612 O O . HIS A 1 206 ? 25.818 -9.715 -42.746 1.00 72.88 206 HIS A O 1
ATOM 1618 N N . HIS A 1 207 ? 25.419 -7.658 -41.885 1.00 83.44 207 HIS A N 1
ATOM 1619 C CA . HIS A 1 207 ? 26.311 -7.773 -40.747 1.00 83.44 207 HIS A CA 1
ATOM 1620 C C . HIS A 1 207 ? 25.528 -7.754 -39.450 1.00 83.44 207 HIS A C 1
ATOM 1622 O O . HIS A 1 207 ? 24.811 -6.790 -39.175 1.00 83.44 207 HIS A O 1
ATOM 1628 N N . ASN A 1 208 ? 25.675 -8.818 -38.664 1.00 87.88 208 ASN A N 1
ATOM 1629 C CA . ASN A 1 208 ? 25.096 -8.910 -37.330 1.00 87.88 208 ASN A CA 1
ATOM 1630 C C . ASN A 1 208 ? 26.091 -8.372 -36.307 1.00 87.88 208 ASN A C 1
ATOM 1632 O O . ASN A 1 208 ? 27.262 -8.742 -36.328 1.00 87.88 208 ASN A O 1
ATOM 1636 N N . TYR A 1 209 ? 25.625 -7.535 -35.389 1.00 87.69 209 TYR A N 1
ATOM 1637 C CA . TYR A 1 209 ? 26.463 -6.969 -34.340 1.00 87.69 209 TYR A CA 1
ATOM 1638 C C . TYR A 1 209 ? 25.696 -6.853 -33.031 1.00 87.69 209 TYR A C 1
ATOM 1640 O O . TYR A 1 209 ? 24.486 -6.616 -33.010 1.00 87.69 209 TYR A O 1
ATOM 1648 N N . PHE A 1 210 ? 26.417 -7.001 -31.923 1.00 91.56 210 PHE A N 1
ATOM 1649 C CA . PHE A 1 210 ? 25.867 -6.677 -30.618 1.00 91.56 210 PHE A CA 1
ATOM 1650 C C . PHE A 1 210 ? 25.909 -5.165 -30.412 1.00 91.56 210 PHE A C 1
ATOM 1652 O O . PHE A 1 210 ? 26.910 -4.512 -30.719 1.00 91.56 210 PHE A O 1
ATOM 1659 N N . ALA A 1 211 ? 24.829 -4.603 -29.889 1.00 92.88 211 ALA A N 1
ATOM 1660 C CA . ALA A 1 211 ? 24.705 -3.181 -29.636 1.00 92.88 211 ALA A CA 1
ATOM 1661 C C . ALA A 1 211 ? 24.240 -2.919 -28.207 1.00 92.88 211 ALA A C 1
ATOM 1663 O O . ALA A 1 211 ? 23.450 -3.675 -27.644 1.00 92.88 211 ALA A O 1
ATOM 1664 N N . ALA A 1 212 ? 24.713 -1.817 -27.639 1.00 95.56 212 ALA A N 1
ATOM 1665 C CA . ALA A 1 212 ? 24.297 -1.325 -26.338 1.00 95.56 212 ALA A CA 1
ATOM 1666 C C . ALA A 1 212 ? 24.069 0.184 -26.383 1.00 95.56 212 ALA A C 1
ATOM 1668 O O . ALA A 1 212 ? 24.602 0.898 -27.234 1.00 95.56 212 ALA A O 1
ATOM 1669 N N . GLY A 1 213 ? 23.263 0.678 -25.457 1.00 96.38 213 GLY A N 1
ATOM 1670 C CA . GLY A 1 213 ? 22.978 2.094 -25.349 1.00 96.38 213 GLY A CA 1
ATOM 1671 C C . GLY A 1 213 ? 21.889 2.375 -24.335 1.00 96.38 213 GLY A C 1
ATOM 1672 O O . GLY A 1 213 ? 21.766 1.679 -23.327 1.00 96.38 213 GLY A O 1
ATOM 1673 N N . GLY A 1 214 ? 21.092 3.400 -24.600 1.00 97.25 214 GLY A N 1
ATOM 1674 C CA . GLY A 1 214 ? 20.031 3.787 -23.691 1.00 97.25 214 GLY A CA 1
ATOM 1675 C C . GLY A 1 214 ? 18.945 4.619 -24.340 1.00 97.25 214 GLY A C 1
ATOM 1676 O O . GLY A 1 214 ? 19.084 5.134 -25.450 1.00 97.25 214 GLY A O 1
ATOM 1677 N N . GLU A 1 215 ? 17.847 4.740 -23.615 1.00 96.62 215 GLU A N 1
ATOM 1678 C CA . GLU A 1 215 ? 16.694 5.540 -23.996 1.00 96.62 215 GLU A CA 1
ATOM 1679 C C . GLU A 1 215 ? 16.246 6.426 -22.835 1.00 96.62 215 GLU A C 1
ATOM 1681 O O . GLU A 1 215 ? 16.331 6.054 -21.663 1.00 96.62 215 GLU A O 1
ATOM 1686 N N . PHE A 1 216 ? 15.749 7.605 -23.185 1.00 97.44 216 PHE A N 1
ATOM 1687 C CA . PHE A 1 216 ? 15.069 8.520 -22.284 1.00 97.44 216 PHE A CA 1
ATOM 1688 C C . PHE A 1 216 ? 13.692 8.821 -22.860 1.00 97.44 216 PHE A C 1
ATOM 1690 O O . PHE A 1 216 ? 13.587 9.224 -24.018 1.00 97.44 216 PHE A O 1
ATOM 1697 N N . ALA A 1 217 ? 12.643 8.627 -22.071 1.00 96.75 217 ALA A N 1
ATOM 1698 C CA . ALA A 1 217 ? 11.268 8.769 -22.524 1.00 96.75 217 ALA A CA 1
ATOM 1699 C C . ALA A 1 217 ? 10.414 9.520 -21.507 1.00 96.75 217 ALA A C 1
ATOM 1701 O O . ALA A 1 217 ? 10.547 9.318 -20.303 1.00 96.75 217 ALA A O 1
ATOM 1702 N N . TRP A 1 218 ? 9.478 10.317 -22.007 1.00 96.50 218 TRP A N 1
ATOM 1703 C CA . TRP A 1 218 ? 8.285 10.704 -21.276 1.00 96.50 218 TRP A CA 1
ATOM 1704 C C . TRP A 1 218 ? 7.138 9.755 -21.647 1.00 96.50 218 TRP A C 1
ATOM 1706 O O . TRP A 1 218 ? 6.875 9.535 -22.830 1.00 96.50 218 TRP A O 1
ATOM 1716 N N . ILE A 1 219 ? 6.463 9.186 -20.648 1.00 93.00 219 ILE A N 1
ATOM 1717 C CA . ILE A 1 219 ? 5.379 8.210 -20.795 1.00 93.00 219 ILE A CA 1
ATOM 1718 C C . ILE A 1 219 ? 4.275 8.555 -19.797 1.00 93.00 219 ILE A C 1
ATOM 1720 O O . ILE A 1 219 ? 4.513 8.592 -18.591 1.00 93.00 219 ILE A O 1
ATOM 1724 N N . ASN A 1 220 ? 3.037 8.718 -20.263 1.00 89.81 220 ASN A N 1
ATOM 1725 C CA . ASN A 1 220 ? 1.904 8.819 -19.343 1.00 89.81 220 ASN A CA 1
ATOM 1726 C C . ASN A 1 220 ? 1.482 7.419 -18.866 1.00 89.81 220 ASN A C 1
ATOM 1728 O O . ASN A 1 220 ? 0.789 6.692 -19.578 1.00 89.81 220 ASN A O 1
ATOM 1732 N N . ARG A 1 221 ? 1.901 7.029 -17.654 1.00 85.94 221 ARG A N 1
ATOM 1733 C CA . ARG A 1 221 ? 1.636 5.687 -17.090 1.00 85.94 221 ARG A CA 1
ATOM 1734 C C . ARG A 1 221 ? 0.239 5.526 -16.475 1.00 85.94 221 ARG A C 1
ATOM 1736 O O . ARG A 1 221 ? -0.170 4.392 -16.215 1.00 85.94 221 ARG A O 1
ATOM 1743 N N . ASN A 1 222 ? -0.484 6.628 -16.257 1.00 84.00 222 ASN A N 1
ATOM 1744 C CA . ASN A 1 222 ? -1.751 6.660 -15.509 1.00 84.00 222 ASN A CA 1
ATOM 1745 C C . ASN A 1 222 ? -2.972 6.231 -16.329 1.00 84.00 222 ASN A C 1
ATOM 1747 O O . ASN A 1 222 ? -4.067 6.086 -15.790 1.00 84.00 222 ASN A O 1
ATOM 1751 N N . THR A 1 223 ? -2.806 6.068 -17.634 1.00 85.00 223 THR A N 1
ATOM 1752 C CA . THR A 1 223 ? -3.883 5.753 -18.567 1.00 85.00 223 THR A CA 1
ATOM 1753 C C . THR A 1 223 ? -3.660 4.381 -19.198 1.00 85.00 223 THR A C 1
ATOM 1755 O O . THR A 1 223 ? -2.526 3.919 -19.336 1.00 85.00 223 THR A O 1
ATOM 1758 N N . LEU A 1 224 ? -4.758 3.722 -19.591 1.00 88.06 224 LEU A N 1
ATOM 1759 C CA . LEU A 1 224 ? -4.713 2.461 -20.345 1.00 88.06 224 LEU A CA 1
ATOM 1760 C C . LEU A 1 224 ? -3.938 2.640 -21.657 1.00 88.06 224 LEU A C 1
ATOM 1762 O O . LEU A 1 224 ? -3.093 1.815 -21.989 1.00 88.06 224 LEU A O 1
ATOM 1766 N N . PHE A 1 225 ? -4.207 3.742 -22.363 1.00 91.94 225 PHE A N 1
ATOM 1767 C CA . PHE A 1 225 ? -3.444 4.196 -23.522 1.00 91.94 225 PHE A CA 1
ATOM 1768 C C . PHE A 1 225 ? -2.264 5.036 -23.058 1.00 91.94 225 PHE A C 1
ATOM 1770 O O . PHE A 1 225 ? -2.458 6.041 -22.379 1.00 91.94 225 PHE A O 1
ATOM 1777 N N . ARG A 1 226 ? -1.051 4.647 -23.430 1.00 90.62 226 ARG A N 1
ATOM 1778 C CA . ARG A 1 226 ? 0.185 5.260 -22.950 1.00 90.62 226 ARG A CA 1
ATOM 1779 C C . ARG A 1 226 ? 0.911 5.958 -24.087 1.00 90.62 226 ARG A C 1
ATOM 1781 O O . ARG A 1 226 ? 1.695 5.292 -24.763 1.00 90.62 226 ARG A O 1
ATOM 1788 N N . PRO A 1 227 ? 0.643 7.250 -24.339 1.00 94.19 227 PRO A N 1
ATOM 1789 C CA . PRO A 1 227 ? 1.468 8.021 -25.253 1.00 94.19 227 PRO A CA 1
ATOM 1790 C C . PRO A 1 227 ? 2.894 8.097 -24.712 1.00 94.19 227 PRO A C 1
ATOM 1792 O O . PRO A 1 227 ? 3.113 8.186 -23.500 1.00 94.19 227 PRO A O 1
ATOM 1795 N N . GLU A 1 228 ? 3.846 8.064 -25.629 1.00 95.69 228 GLU A N 1
ATOM 1796 C CA . GLU A 1 228 ? 5.266 8.084 -25.331 1.00 95.69 228 GLU A CA 1
ATOM 1797 C C . GLU A 1 228 ? 6.013 8.962 -26.336 1.00 95.69 228 GLU A C 1
ATOM 1799 O O . GLU A 1 228 ? 5.746 8.924 -27.537 1.00 95.69 228 GLU A O 1
ATOM 1804 N N . VAL A 1 229 ? 6.980 9.728 -25.841 1.00 97.62 229 VAL A N 1
ATOM 1805 C CA . VAL A 1 229 ? 7.922 10.499 -26.658 1.00 97.62 229 VAL A CA 1
ATOM 1806 C C . VAL A 1 229 ? 9.297 10.453 -26.011 1.00 97.62 229 VAL A C 1
ATOM 1808 O O . VAL A 1 229 ? 9.401 10.480 -24.786 1.00 97.62 229 VAL A O 1
ATOM 1811 N N . GLY A 1 230 ? 10.362 10.376 -26.799 1.00 97.69 230 GLY A N 1
ATOM 1812 C CA . GLY A 1 230 ? 11.698 10.265 -26.229 1.00 97.69 230 GLY A CA 1
ATOM 1813 C C . GLY A 1 230 ? 12.819 10.215 -27.248 1.00 97.69 230 GLY A C 1
ATOM 1814 O O . GLY A 1 230 ? 12.634 10.543 -28.420 1.00 97.69 230 GLY A O 1
ATOM 1815 N N . ALA A 1 231 ? 13.991 9.816 -26.767 1.00 98.00 231 ALA A N 1
ATOM 1816 C CA . ALA A 1 231 ? 15.191 9.624 -27.560 1.00 98.00 231 ALA A CA 1
ATOM 1817 C C . ALA A 1 231 ? 15.867 8.293 -27.212 1.00 98.00 231 ALA A C 1
ATOM 1819 O O . ALA A 1 231 ? 15.885 7.883 -26.051 1.00 98.00 231 ALA A O 1
ATOM 1820 N N . LYS A 1 232 ? 16.428 7.629 -28.222 1.00 97.31 232 LYS A N 1
ATOM 1821 C CA . LYS A 1 232 ? 17.142 6.352 -28.139 1.00 97.31 232 LYS A CA 1
ATOM 1822 C C . LYS A 1 232 ? 18.507 6.499 -28.796 1.00 97.31 232 LYS A C 1
ATOM 1824 O O . LYS A 1 232 ? 18.600 7.024 -29.902 1.00 97.31 232 LYS A O 1
ATOM 1829 N N . PHE A 1 233 ? 19.544 5.999 -28.139 1.00 97.06 233 PHE A N 1
ATOM 1830 C CA . PHE A 1 233 ? 20.912 5.980 -28.645 1.00 97.06 233 PHE A CA 1
ATOM 1831 C C . PHE A 1 233 ? 21.456 4.564 -28.525 1.00 97.06 233 PHE A C 1
ATOM 1833 O O . PHE A 1 233 ? 21.335 3.960 -27.460 1.00 97.06 233 PHE A O 1
ATOM 1840 N N . MET A 1 234 ? 22.067 4.036 -29.582 1.00 95.62 234 MET A N 1
ATOM 1841 C CA . MET A 1 234 ? 22.756 2.745 -29.538 1.00 95.62 234 MET A CA 1
ATOM 1842 C C . MET A 1 234 ? 24.078 2.798 -30.297 1.00 95.62 234 MET A C 1
ATOM 1844 O O . MET A 1 234 ? 24.199 3.471 -31.318 1.00 95.62 234 MET A O 1
ATOM 1848 N N . THR A 1 235 ? 25.056 2.036 -29.821 1.00 94.75 235 THR A N 1
ATOM 1849 C CA . THR A 1 235 ? 26.342 1.808 -30.483 1.00 94.75 235 THR A CA 1
ATOM 1850 C C . THR A 1 235 ? 26.653 0.317 -30.509 1.00 94.75 235 THR A C 1
ATOM 1852 O O . THR A 1 235 ? 26.291 -0.409 -29.583 1.00 94.75 235 THR A O 1
ATOM 1855 N N . SER A 1 236 ? 27.327 -0.151 -31.556 1.00 92.31 236 SER A N 1
ATOM 1856 C CA . SER A 1 236 ? 27.930 -1.480 -31.590 1.00 92.31 236 SER A CA 1
ATOM 1857 C C . SER A 1 236 ? 28.983 -1.606 -30.489 1.00 92.31 236 SER A C 1
ATOM 1859 O O . SER A 1 236 ? 29.640 -0.620 -30.140 1.00 92.31 236 SER A O 1
ATOM 1861 N N . ILE A 1 237 ? 29.142 -2.814 -29.949 1.00 87.50 237 ILE A N 1
ATOM 1862 C CA . ILE A 1 237 ? 30.250 -3.157 -29.057 1.00 87.50 237 ILE A CA 1
ATOM 1863 C C . ILE A 1 237 ? 31.373 -3.748 -29.903 1.00 87.50 237 ILE A C 1
ATOM 1865 O O . ILE A 1 237 ? 31.207 -4.805 -30.511 1.00 87.50 237 ILE A O 1
ATOM 1869 N N . ASP A 1 238 ? 32.510 -3.061 -29.931 1.00 75.75 238 ASP A N 1
ATOM 1870 C CA . ASP A 1 238 ? 33.689 -3.513 -30.665 1.00 75.75 238 ASP A CA 1
ATOM 1871 C C . ASP A 1 238 ? 34.248 -4.813 -30.044 1.00 75.75 238 ASP A C 1
ATOM 1873 O O . ASP A 1 238 ? 34.276 -4.972 -28.822 1.00 75.75 238 ASP A O 1
ATOM 1877 N N . GLY A 1 239 ? 34.703 -5.747 -30.885 1.00 66.56 239 GLY A N 1
ATOM 1878 C CA . GLY A 1 239 ? 35.349 -6.996 -30.452 1.00 66.56 239 GLY A CA 1
ATOM 1879 C C . GLY A 1 239 ? 34.408 -8.161 -30.113 1.00 66.56 239 GLY A C 1
ATOM 1880 O O . GLY A 1 239 ? 34.882 -9.206 -29.669 1.00 66.56 239 GLY A O 1
ATOM 1881 N N . VAL A 1 240 ? 33.096 -8.019 -30.331 1.00 69.06 240 VAL A N 1
ATOM 1882 C CA . VAL A 1 240 ? 32.121 -9.116 -30.207 1.00 69.06 240 VAL A CA 1
ATOM 1883 C C . VAL A 1 240 ? 31.711 -9.576 -31.606 1.00 69.06 240 VAL A C 1
ATOM 1885 O O . VAL A 1 240 ? 30.804 -9.003 -32.211 1.00 69.06 240 VAL A O 1
ATOM 1888 N N . SER A 1 241 ? 32.385 -10.602 -32.132 1.00 61.94 241 SER A N 1
ATOM 1889 C CA . SER A 1 241 ? 32.059 -11.166 -33.443 1.00 61.94 241 SER A CA 1
ATOM 1890 C C . SER A 1 241 ? 30.866 -12.120 -33.349 1.00 61.94 241 SER A C 1
ATOM 1892 O O . SER A 1 241 ? 30.786 -13.001 -32.491 1.00 61.94 241 SER A O 1
ATOM 1894 N N . ILE A 1 242 ? 29.914 -11.951 -34.263 1.00 63.22 242 ILE A N 1
ATOM 1895 C CA . ILE A 1 242 ? 28.826 -12.901 -34.488 1.00 63.22 242 ILE A CA 1
ATOM 1896 C C . ILE A 1 242 ? 29.098 -13.511 -35.864 1.00 63.22 242 ILE A C 1
ATOM 1898 O O . ILE A 1 242 ? 28.900 -12.847 -36.873 1.00 63.22 242 ILE A O 1
ATOM 1902 N N . HIS A 1 243 ? 29.545 -14.771 -35.900 1.00 62.25 243 HIS A N 1
ATOM 1903 C CA . HIS A 1 243 ? 29.895 -15.499 -37.136 1.00 62.25 243 HIS A CA 1
ATOM 1904 C C . HIS A 1 243 ? 31.082 -14.891 -37.921 1.00 62.25 243 HIS A C 1
ATOM 1906 O O . HIS A 1 243 ? 30.980 -14.692 -39.128 1.00 62.25 243 HIS A O 1
ATOM 1912 N N . ASP A 1 244 ? 32.198 -14.587 -37.242 1.00 61.03 244 ASP A N 1
ATOM 1913 C CA . ASP A 1 244 ? 33.470 -14.119 -37.843 1.00 61.03 244 ASP A CA 1
ATOM 1914 C C . ASP A 1 244 ? 33.391 -12.816 -38.664 1.00 61.03 244 ASP A C 1
ATOM 1916 O O . ASP A 1 244 ? 34.305 -12.474 -39.413 1.00 61.03 244 ASP A O 1
ATOM 1920 N N . GLN A 1 245 ? 32.307 -12.056 -38.507 1.00 62.41 245 GLN A N 1
ATOM 1921 C CA . GLN A 1 245 ? 32.158 -10.734 -39.100 1.00 62.41 245 GLN A CA 1
ATOM 1922 C C . GLN A 1 245 ? 32.652 -9.670 -38.115 1.00 62.41 245 GLN A C 1
ATOM 1924 O O . GLN A 1 245 ? 31.994 -9.396 -37.109 1.00 62.41 245 GLN A O 1
ATOM 1929 N N . ASP A 1 246 ? 33.797 -9.055 -38.415 1.00 61.41 246 ASP A N 1
ATOM 1930 C CA . ASP A 1 246 ? 34.238 -7.829 -37.748 1.00 61.41 246 ASP A CA 1
ATOM 1931 C C . ASP A 1 246 ? 33.391 -6.668 -38.265 1.00 61.41 246 ASP A C 1
ATOM 1933 O O . ASP A 1 246 ? 33.605 -6.144 -39.356 1.00 61.41 246 ASP A O 1
ATOM 1937 N N . VAL A 1 247 ? 32.382 -6.282 -37.491 1.00 62.41 247 VAL A N 1
ATOM 1938 C CA . VAL A 1 247 ? 31.611 -5.076 -37.780 1.00 62.41 247 VAL A CA 1
ATOM 1939 C C . VAL A 1 247 ? 32.366 -3.906 -37.185 1.00 62.41 247 VAL A C 1
ATOM 1941 O O . VAL A 1 247 ? 32.351 -3.728 -35.965 1.00 62.41 247 VAL A O 1
ATOM 1944 N N . SER A 1 248 ? 33.009 -3.083 -38.019 1.00 66.88 248 SER A N 1
ATOM 1945 C CA . SER A 1 248 ? 33.489 -1.811 -37.505 1.00 66.88 248 SER A CA 1
ATOM 1946 C C . SER A 1 248 ? 32.288 -0.892 -37.215 1.00 66.88 248 SER A C 1
ATOM 1948 O O . SER A 1 248 ? 31.273 -0.863 -37.909 1.00 66.88 248 SER A O 1
ATOM 1950 N N . ARG A 1 249 ? 32.348 -0.257 -36.049 1.00 85.31 249 ARG A N 1
ATOM 1951 C CA . ARG A 1 249 ? 31.492 0.803 -35.505 1.00 85.31 249 ARG A CA 1
ATOM 1952 C C . ARG A 1 249 ? 30.179 1.139 -36.243 1.00 85.31 249 ARG A C 1
ATOM 1954 O O . ARG A 1 249 ? 30.171 1.860 -37.245 1.00 85.31 249 ARG A O 1
ATOM 1961 N N . VAL A 1 250 ? 29.055 0.758 -35.638 1.00 89.88 250 VAL A N 1
ATOM 1962 C CA . VAL A 1 250 ? 27.708 1.221 -36.003 1.00 89.88 250 VAL A CA 1
ATOM 1963 C C . VAL A 1 250 ? 27.104 2.002 -34.844 1.00 89.88 250 VAL A C 1
ATOM 1965 O O . VAL A 1 250 ? 27.017 1.490 -33.735 1.00 89.88 250 VAL A O 1
ATOM 1968 N N . MET A 1 251 ? 26.648 3.226 -35.086 1.00 94.00 251 MET A N 1
ATOM 1969 C CA . MET A 1 251 ? 25.993 4.068 -34.085 1.00 94.00 251 MET A CA 1
ATOM 1970 C C . MET A 1 251 ? 24.682 4.619 -34.638 1.00 94.00 251 MET A C 1
ATOM 1972 O O . MET A 1 251 ? 24.577 4.917 -35.825 1.00 94.00 251 MET A O 1
ATOM 1976 N N . ASN A 1 252 ? 23.680 4.783 -33.783 1.00 95.19 252 ASN A N 1
ATOM 1977 C CA . ASN A 1 252 ? 22.429 5.434 -34.139 1.00 95.19 252 ASN A CA 1
ATOM 1978 C C . ASN A 1 252 ? 21.895 6.304 -33.000 1.00 95.19 252 ASN A C 1
ATOM 1980 O O . ASN A 1 252 ? 22.171 6.071 -31.821 1.00 95.19 252 ASN A O 1
ATOM 1984 N N . ALA A 1 253 ? 21.141 7.328 -33.389 1.00 97.69 253 ALA A N 1
ATOM 1985 C CA . ALA A 1 253 ? 20.439 8.224 -32.486 1.00 97.69 253 ALA A CA 1
ATOM 1986 C C . ALA A 1 253 ? 19.075 8.558 -33.088 1.00 97.69 253 ALA A C 1
ATOM 1988 O O . ALA A 1 253 ? 19.009 9.161 -34.159 1.00 97.69 253 ALA A O 1
ATOM 1989 N N . TYR A 1 254 ? 18.001 8.200 -32.391 1.00 98.19 254 TYR A N 1
ATOM 1990 C CA . TYR A 1 254 ? 16.626 8.428 -32.823 1.00 98.19 254 TYR A CA 1
ATOM 1991 C C . TYR A 1 254 ? 15.868 9.258 -31.799 1.00 98.19 254 TYR A C 1
ATOM 1993 O O . TYR A 1 254 ? 15.914 8.968 -30.608 1.00 98.19 254 TYR A O 1
ATOM 2001 N N . GLY A 1 255 ? 15.099 10.234 -32.268 1.00 98.12 255 GLY A N 1
ATOM 2002 C CA . GLY A 1 255 ? 13.889 10.650 -31.574 1.00 98.12 255 GLY A CA 1
ATOM 2003 C C . GLY A 1 255 ? 12.770 9.653 -31.872 1.00 98.12 255 GLY A C 1
ATOM 2004 O O . GLY A 1 255 ? 12.724 9.069 -32.959 1.00 98.12 255 GLY A O 1
ATOM 2005 N N . PHE A 1 256 ? 11.861 9.454 -30.925 1.00 97.94 256 PHE A N 1
ATOM 2006 C CA . PHE A 1 256 ? 10.699 8.604 -31.138 1.00 97.94 256 PHE A CA 1
ATOM 2007 C C . PHE A 1 256 ? 9.414 9.206 -30.594 1.00 97.94 256 PHE A C 1
ATOM 2009 O O . PHE A 1 256 ? 9.412 9.901 -29.578 1.00 97.94 256 PHE A O 1
ATOM 2016 N N . LEU A 1 257 ? 8.311 8.882 -31.266 1.00 97.31 257 LEU A N 1
ATOM 2017 C CA . LEU A 1 257 ? 6.955 9.081 -30.767 1.00 97.31 257 LEU A CA 1
ATOM 2018 C C . LEU A 1 257 ? 6.182 7.774 -30.893 1.00 97.31 257 LEU A C 1
ATOM 2020 O O . LEU A 1 257 ? 6.317 7.053 -31.877 1.00 97.31 257 LEU A O 1
ATOM 2024 N N . GLY A 1 258 ? 5.381 7.441 -29.898 1.00 95.69 258 GLY A N 1
ATOM 2025 C CA . GLY A 1 258 ? 4.714 6.157 -29.868 1.00 95.69 258 GLY A CA 1
ATOM 2026 C C . GLY A 1 258 ? 3.559 6.102 -28.898 1.00 95.69 258 GLY A C 1
ATOM 2027 O O . GLY A 1 258 ? 3.189 7.077 -28.241 1.00 95.69 258 GLY A O 1
ATOM 2028 N N . GLY A 1 259 ? 2.977 4.918 -28.833 1.00 94.81 259 GLY A N 1
ATOM 2029 C CA . GLY A 1 259 ? 1.872 4.627 -27.950 1.00 94.81 259 GLY A CA 1
ATOM 2030 C C . GLY A 1 259 ? 1.824 3.150 -27.608 1.00 94.81 259 GLY A C 1
ATOM 2031 O O . GLY A 1 259 ? 2.280 2.299 -28.374 1.00 94.81 259 GLY A O 1
ATOM 2032 N N . GLY A 1 260 ? 1.255 2.840 -26.452 1.00 94.56 260 GLY A N 1
ATOM 2033 C CA . GLY A 1 260 ? 1.014 1.466 -26.043 1.00 94.56 260 GLY A CA 1
ATOM 2034 C C . GLY A 1 260 ? -0.256 1.288 -25.232 1.00 94.56 260 GLY A C 1
ATOM 2035 O O . GLY A 1 260 ? -0.930 2.254 -24.878 1.00 94.56 260 GLY A O 1
ATOM 2036 N N . ILE A 1 261 ? -0.560 0.033 -24.931 1.00 94.88 261 ILE A N 1
ATOM 2037 C CA . ILE A 1 261 ? -1.625 -0.382 -24.026 1.00 94.88 261 ILE A CA 1
ATOM 2038 C C . ILE A 1 261 ? -0.972 -1.070 -22.832 1.00 94.88 261 ILE A C 1
ATOM 2040 O O . ILE A 1 261 ? -0.083 -1.903 -23.015 1.00 94.88 261 ILE A O 1
ATOM 2044 N N . ALA A 1 262 ? -1.418 -0.727 -21.623 1.00 92.69 262 ALA A N 1
ATOM 2045 C CA . ALA A 1 262 ? -0.936 -1.339 -20.391 1.00 92.69 262 ALA A CA 1
ATOM 2046 C C . ALA A 1 262 ? -2.057 -1.999 -19.584 1.00 92.69 262 ALA A C 1
ATOM 2048 O O . ALA A 1 262 ? -3.027 -1.343 -19.210 1.00 92.69 262 ALA A O 1
ATOM 2049 N N . LEU A 1 263 ? -1.896 -3.279 -19.251 1.00 91.94 263 LEU A N 1
ATOM 2050 C CA . LEU A 1 263 ? -2.844 -4.038 -18.440 1.00 91.94 263 LEU A CA 1
ATOM 2051 C C . LEU A 1 263 ? -2.101 -4.836 -17.367 1.00 91.94 263 LEU A C 1
ATOM 2053 O O . LEU A 1 263 ? -1.323 -5.730 -17.682 1.00 91.94 263 LEU A O 1
ATOM 2057 N N . LYS A 1 264 ? -2.368 -4.536 -16.088 1.00 88.75 264 LYS A N 1
ATOM 2058 C CA . LYS A 1 264 ? -1.768 -5.233 -14.929 1.00 88.75 264 LYS A CA 1
ATOM 2059 C C . LYS A 1 264 ? -0.236 -5.370 -15.031 1.00 88.75 264 LYS A C 1
ATOM 2061 O O . LYS A 1 264 ? 0.306 -6.454 -14.859 1.00 88.75 264 LYS A O 1
ATOM 2066 N N . GLY A 1 265 ? 0.447 -4.279 -15.378 1.00 89.88 265 GLY A N 1
ATOM 2067 C CA . GLY A 1 265 ? 1.905 -4.249 -15.538 1.00 89.88 265 GLY A CA 1
ATOM 2068 C C . GLY A 1 265 ? 2.413 -4.720 -16.904 1.00 89.88 265 GLY A C 1
ATOM 2069 O O . GLY A 1 265 ? 3.467 -4.261 -17.324 1.00 89.88 265 GLY A O 1
ATOM 2070 N N . PHE A 1 266 ? 1.667 -5.535 -17.656 1.00 95.75 266 PHE A N 1
ATOM 2071 C CA . PHE A 1 266 ? 2.036 -5.878 -19.033 1.00 95.75 266 PHE A CA 1
ATOM 2072 C C . PHE A 1 266 ? 1.801 -4.698 -19.968 1.00 95.75 266 PHE A C 1
ATOM 2074 O O . PHE A 1 266 ? 0.730 -4.093 -19.945 1.00 95.75 266 PHE A O 1
ATOM 2081 N N . VAL A 1 267 ? 2.784 -4.397 -20.813 1.00 95.31 267 VAL A N 1
ATOM 2082 C CA . VAL A 1 267 ? 2.748 -3.273 -21.748 1.00 95.31 267 VAL A CA 1
ATOM 2083 C C . VAL A 1 267 ? 3.123 -3.751 -23.141 1.00 95.31 267 VAL A C 1
ATOM 2085 O O . VAL A 1 267 ? 4.154 -4.389 -23.331 1.00 95.31 267 VAL A O 1
ATOM 2088 N N . THR A 1 268 ? 2.315 -3.395 -24.133 1.00 97.38 268 THR A N 1
ATOM 2089 C CA . THR A 1 268 ? 2.647 -3.551 -25.555 1.00 97.38 268 THR A CA 1
ATOM 2090 C C . THR A 1 268 ? 2.505 -2.211 -26.256 1.00 97.38 268 THR A C 1
ATOM 2092 O O . THR A 1 268 ? 1.647 -1.414 -25.881 1.00 97.38 268 THR A O 1
ATOM 2095 N N . GLY A 1 269 ? 3.342 -1.918 -27.244 1.00 96.81 269 GLY A N 1
ATOM 2096 C CA . GLY A 1 269 ? 3.246 -0.660 -27.971 1.00 96.81 269 GLY A CA 1
ATOM 2097 C C . GLY A 1 269 ? 4.077 -0.617 -29.237 1.00 96.81 269 GLY A C 1
ATOM 2098 O O . GLY A 1 269 ? 4.859 -1.523 -29.521 1.00 96.81 269 GLY A O 1
ATOM 2099 N N . ALA A 1 270 ? 3.898 0.470 -29.974 1.00 97.88 270 ALA A N 1
ATOM 2100 C CA . ALA A 1 270 ? 4.646 0.770 -31.179 1.00 97.88 270 ALA A CA 1
ATOM 2101 C C . ALA A 1 270 ? 5.139 2.221 -31.157 1.00 97.88 270 ALA A C 1
ATOM 2103 O O . ALA A 1 270 ? 4.487 3.106 -30.597 1.00 97.88 270 ALA A O 1
ATOM 2104 N N . ARG A 1 271 ? 6.294 2.455 -31.774 1.00 97.88 271 ARG A N 1
ATOM 2105 C CA . ARG A 1 271 ? 6.967 3.749 -31.882 1.00 97.88 271 ARG A CA 1
ATOM 2106 C C . ARG A 1 271 ? 7.356 4.001 -33.336 1.00 97.88 271 ARG A C 1
ATOM 2108 O O . ARG A 1 271 ? 7.763 3.079 -34.038 1.00 97.88 271 ARG A O 1
ATOM 2115 N N . LEU A 1 272 ? 7.269 5.253 -33.763 1.00 98.25 272 LEU A N 1
ATOM 2116 C CA . LEU A 1 272 ? 7.943 5.776 -34.945 1.00 98.25 272 LEU A CA 1
ATOM 2117 C C . LEU A 1 272 ? 9.331 6.263 -34.521 1.00 98.25 272 LEU A C 1
ATOM 2119 O O . LEU A 1 272 ? 9.437 7.012 -33.550 1.00 98.25 272 LEU A O 1
ATOM 2123 N N . LEU A 1 273 ? 10.366 5.859 -35.250 1.00 98.06 273 LEU A N 1
ATOM 2124 C CA . LEU A 1 273 ? 11.756 6.261 -35.046 1.00 98.06 273 LEU A CA 1
ATOM 2125 C C . LEU A 1 273 ? 12.179 7.232 -36.148 1.00 98.06 273 LEU A C 1
ATOM 2127 O O . LEU A 1 273 ? 11.935 6.962 -37.324 1.00 98.06 273 LEU A O 1
ATOM 2131 N N . LEU A 1 274 ? 12.828 8.334 -35.773 1.00 97.69 274 LEU A N 1
ATOM 2132 C CA . LEU A 1 274 ? 13.337 9.361 -36.685 1.00 97.69 274 LEU A CA 1
ATOM 2133 C C . LEU A 1 274 ? 14.700 9.847 -36.192 1.00 97.69 274 LEU A C 1
ATOM 2135 O O . LEU A 1 274 ? 14.807 10.334 -35.066 1.00 97.69 274 LEU A O 1
ATOM 2139 N N . GLY A 1 275 ? 15.749 9.742 -37.003 1.00 97.06 275 GLY A N 1
ATOM 2140 C CA . GLY A 1 275 ? 17.073 10.191 -36.576 1.00 97.06 275 GLY A CA 1
ATOM 2141 C C . GLY A 1 275 ? 18.197 9.804 -37.519 1.00 97.06 275 GLY A C 1
ATOM 2142 O O . GLY A 1 275 ? 17.943 9.519 -38.679 1.00 97.06 275 GLY A O 1
ATOM 2143 N N . ASN A 1 276 ? 19.435 9.826 -37.031 1.00 97.00 276 ASN A N 1
ATOM 2144 C CA . ASN A 1 276 ? 20.622 9.590 -37.853 1.00 97.00 276 ASN A CA 1
ATOM 2145 C C . ASN A 1 276 ? 21.278 8.244 -37.540 1.00 97.00 276 ASN A C 1
ATOM 2147 O O . ASN A 1 276 ? 21.322 7.797 -36.389 1.00 97.00 276 ASN A O 1
ATOM 2151 N N . GLU A 1 277 ? 21.841 7.643 -38.584 1.00 94.88 277 GLU A N 1
ATOM 2152 C CA . GLU A 1 277 ? 22.594 6.395 -38.537 1.00 94.88 277 GLU A CA 1
ATOM 2153 C C . GLU A 1 277 ? 24.013 6.620 -39.069 1.00 94.88 277 GLU A C 1
ATOM 2155 O O . GLU A 1 277 ? 24.202 7.109 -40.186 1.00 94.88 277 GLU A O 1
ATOM 2160 N N . TRP A 1 278 ? 25.011 6.226 -38.277 1.00 93.69 278 TRP A N 1
ATOM 2161 C CA . TRP A 1 278 ? 26.427 6.243 -38.631 1.00 93.69 278 TRP A CA 1
ATOM 2162 C C . TRP A 1 278 ? 26.926 4.807 -38.764 1.00 93.69 278 TRP A C 1
ATOM 2164 O O . TRP A 1 278 ? 27.081 4.107 -37.764 1.00 93.69 278 TRP A O 1
ATOM 2174 N N . ILE A 1 279 ? 27.170 4.361 -39.993 1.00 89.31 279 ILE A N 1
ATOM 2175 C CA . ILE A 1 279 ? 27.541 2.974 -40.298 1.00 89.31 279 ILE A CA 1
ATOM 2176 C C . ILE A 1 279 ? 28.912 2.979 -40.973 1.00 89.31 279 ILE A C 1
ATOM 2178 O O . ILE A 1 279 ? 29.089 3.608 -42.019 1.00 89.31 279 ILE A O 1
ATOM 2182 N N . ASN A 1 280 ? 29.883 2.285 -40.381 1.00 87.44 280 ASN A N 1
ATOM 2183 C CA . ASN A 1 280 ? 31.238 2.155 -40.911 1.00 87.44 280 ASN A CA 1
ATOM 2184 C C . ASN A 1 280 ? 31.711 0.705 -40.777 1.00 87.44 280 ASN A C 1
ATOM 2186 O O . ASN A 1 280 ? 32.426 0.427 -39.833 1.00 87.44 280 ASN A O 1
ATOM 2190 N N . ILE A 1 281 ? 31.321 -0.199 -41.679 1.00 77.94 281 ILE A N 1
ATOM 2191 C CA . ILE A 1 281 ? 31.472 -1.660 -41.508 1.00 77.94 281 ILE A CA 1
ATOM 2192 C C . ILE A 1 281 ? 32.909 -2.156 -41.713 1.00 77.94 281 ILE A C 1
ATOM 2194 O O . ILE A 1 281 ? 33.364 -2.991 -40.940 1.00 77.94 281 ILE A O 1
ATOM 2198 N N . ASP A 1 282 ? 33.608 -1.654 -42.731 1.00 74.62 282 ASP A N 1
ATOM 2199 C CA . ASP A 1 282 ? 35.013 -1.959 -43.016 1.00 74.62 282 ASP A CA 1
ATOM 2200 C C . ASP A 1 282 ? 35.667 -0.813 -43.825 1.00 74.62 282 ASP A C 1
ATOM 2202 O O . ASP A 1 282 ? 35.028 0.187 -44.158 1.00 74.62 282 ASP A O 1
ATOM 2206 N N . SER A 1 283 ? 36.955 -0.937 -44.164 1.00 68.56 283 SER A N 1
ATOM 2207 C CA . SER A 1 283 ? 37.672 0.067 -44.969 1.00 68.56 283 SER A CA 1
ATOM 2208 C C . SER A 1 283 ? 37.220 0.153 -46.434 1.00 68.56 283 SER A C 1
ATOM 2210 O O . SER A 1 283 ? 37.594 1.101 -47.123 1.00 68.56 283 SER A O 1
ATOM 2212 N N . ASN A 1 284 ? 36.466 -0.837 -46.918 1.00 69.69 284 ASN A N 1
ATOM 2213 C CA . ASN A 1 284 ? 36.088 -1.005 -48.323 1.00 69.69 284 ASN A CA 1
ATOM 2214 C C . ASN A 1 284 ? 34.623 -0.620 -48.591 1.00 69.69 284 ASN A C 1
ATOM 2216 O O . ASN A 1 284 ? 34.213 -0.492 -49.745 1.00 69.69 284 ASN A O 1
ATOM 2220 N N . THR A 1 285 ? 33.837 -0.413 -47.538 1.00 72.44 285 THR A N 1
ATOM 2221 C CA . THR A 1 285 ? 32.434 -0.016 -47.584 1.00 72.44 285 THR A CA 1
ATOM 2222 C C . THR A 1 285 ? 32.303 1.500 -47.413 1.00 72.44 285 THR A C 1
ATOM 2224 O O . THR A 1 285 ? 32.976 2.106 -46.575 1.00 72.44 285 THR A O 1
ATOM 2227 N N . PRO A 1 286 ? 31.437 2.166 -48.203 1.00 78.19 286 PRO A N 1
ATOM 2228 C CA . PRO A 1 286 ? 31.163 3.582 -48.009 1.00 78.19 286 PRO A CA 1
ATOM 2229 C C . PRO A 1 286 ? 30.620 3.847 -46.603 1.00 78.19 286 PRO A C 1
ATOM 2231 O O . PRO A 1 286 ? 29.655 3.217 -46.171 1.00 78.19 286 PRO A O 1
ATOM 2234 N N . LYS A 1 287 ? 31.214 4.822 -45.911 1.00 85.38 287 LYS A N 1
ATOM 2235 C CA . LYS A 1 287 ? 30.698 5.312 -44.630 1.00 85.38 287 LYS A CA 1
ATOM 2236 C C . LYS A 1 287 ? 29.345 5.974 -44.852 1.00 85.38 287 LYS A C 1
ATOM 2238 O O . LYS A 1 287 ? 29.234 6.881 -45.676 1.00 85.38 287 LYS A O 1
ATOM 2243 N N . ILE A 1 288 ? 28.344 5.554 -44.091 1.00 87.62 288 ILE A N 1
ATOM 2244 C CA . ILE A 1 288 ? 26.999 6.129 -44.141 1.00 87.62 288 ILE A CA 1
ATOM 2245 C C . ILE A 1 288 ? 26.833 7.054 -42.938 1.00 87.62 288 ILE A C 1
ATOM 2247 O O . ILE A 1 288 ? 27.166 6.678 -41.815 1.00 87.62 288 ILE A O 1
ATOM 2251 N N . ASN A 1 289 ? 26.327 8.258 -43.189 1.00 91.81 289 ASN A N 1
ATOM 2252 C CA . ASN A 1 289 ? 25.892 9.223 -42.184 1.00 91.81 289 ASN A CA 1
ATOM 2253 C C . ASN A 1 289 ? 24.634 9.899 -42.723 1.00 91.81 289 ASN A C 1
ATOM 2255 O O . ASN A 1 289 ? 24.713 10.924 -43.401 1.00 91.81 289 ASN A O 1
ATOM 2259 N N . GLU A 1 290 ? 23.492 9.262 -42.505 1.00 92.38 290 GLU A N 1
ATOM 2260 C CA . GLU A 1 290 ? 22.240 9.685 -43.117 1.00 92.38 290 GLU A CA 1
ATOM 2261 C C . GLU A 1 290 ? 21.081 9.609 -42.135 1.00 92.38 290 GLU A C 1
ATOM 2263 O O . GLU A 1 290 ? 21.087 8.831 -41.177 1.00 92.38 290 GLU A O 1
ATOM 2268 N N . PHE A 1 291 ? 20.072 10.425 -42.421 1.00 96.00 291 PHE A N 1
ATOM 2269 C CA . PHE A 1 291 ? 18.798 10.362 -41.738 1.00 96.00 291 PHE A CA 1
ATOM 2270 C C . PHE A 1 291 ? 18.053 9.085 -42.138 1.00 96.00 291 PHE A C 1
ATOM 2272 O O . PHE A 1 291 ? 17.998 8.726 -43.314 1.00 96.00 291 PHE A O 1
ATOM 2279 N N . ALA A 1 292 ? 17.445 8.427 -41.161 1.00 95.00 292 ALA A N 1
ATOM 2280 C CA . ALA A 1 292 ? 16.638 7.239 -41.330 1.00 95.00 292 ALA A CA 1
ATOM 2281 C C . ALA A 1 292 ? 15.335 7.361 -40.535 1.00 95.00 292 ALA A C 1
ATOM 2283 O O . ALA A 1 292 ? 15.276 7.940 -39.444 1.00 95.00 292 ALA A O 1
ATOM 2284 N N . ALA A 1 293 ? 14.288 6.766 -41.097 1.00 97.06 293 ALA A N 1
ATOM 2285 C CA . ALA A 1 293 ? 13.001 6.594 -40.451 1.00 97.06 293 ALA A CA 1
ATOM 2286 C C . ALA A 1 293 ? 12.684 5.104 -40.306 1.00 97.06 293 ALA A C 1
ATOM 2288 O O . ALA A 1 293 ? 13.134 4.266 -41.095 1.00 97.06 293 ALA A O 1
ATOM 2289 N N . GLY A 1 294 ? 11.902 4.765 -39.289 1.00 97.12 294 GLY A N 1
ATOM 2290 C CA . GLY A 1 294 ? 11.546 3.383 -39.014 1.00 97.12 294 GLY A CA 1
ATOM 2291 C C . GLY A 1 294 ? 10.447 3.232 -37.984 1.00 97.12 294 GLY A C 1
ATOM 2292 O O . GLY A 1 294 ? 9.890 4.207 -37.488 1.00 97.12 294 GLY A O 1
ATOM 2293 N N . GLY A 1 295 ? 10.150 1.984 -37.653 1.00 97.62 295 GLY A N 1
ATOM 2294 C CA . GLY A 1 295 ? 9.204 1.628 -36.606 1.00 97.62 295 GLY A CA 1
ATOM 2295 C C . GLY A 1 295 ? 9.830 0.681 -35.597 1.00 97.62 295 GLY A C 1
ATOM 2296 O O . GLY A 1 295 ? 10.735 -0.084 -35.927 1.00 97.62 295 GLY A O 1
ATOM 2297 N N . GLU A 1 296 ? 9.325 0.707 -34.372 1.00 98.12 296 GLU A N 1
ATOM 2298 C CA . GLU A 1 296 ? 9.694 -0.229 -33.317 1.00 98.12 296 GLU A CA 1
ATOM 2299 C C . GLU A 1 296 ? 8.446 -0.737 -32.609 1.00 98.12 296 GLU A C 1
ATOM 2301 O O . GLU A 1 296 ? 7.606 0.051 -32.187 1.00 98.12 296 GLU A O 1
ATOM 2306 N N . ALA A 1 297 ? 8.327 -2.054 -32.477 1.00 98.12 297 ALA A N 1
ATOM 2307 C CA . ALA A 1 297 ? 7.342 -2.701 -31.627 1.00 98.12 297 ALA A CA 1
ATOM 2308 C C . ALA A 1 297 ? 8.013 -3.127 -30.321 1.00 98.12 297 ALA A C 1
ATOM 2310 O O . ALA A 1 297 ? 9.148 -3.605 -30.328 1.00 98.12 297 ALA A O 1
ATOM 2311 N N . ARG A 1 298 ? 7.299 -2.991 -29.203 1.00 96.31 298 ARG A N 1
ATOM 2312 C CA . ARG A 1 298 ? 7.783 -3.409 -27.887 1.00 96.31 298 ARG A CA 1
ATOM 2313 C C . ARG A 1 298 ? 6.728 -4.177 -27.107 1.00 96.31 298 ARG A C 1
ATOM 2315 O O . ARG A 1 298 ? 5.530 -3.895 -27.198 1.00 96.31 298 ARG A O 1
ATOM 2322 N N . LEU A 1 299 ? 7.195 -5.119 -26.303 1.00 97.56 299 LEU A N 1
ATOM 2323 C CA . LEU A 1 299 ? 6.401 -5.883 -25.352 1.00 97.56 299 LEU A CA 1
ATOM 2324 C C . LEU A 1 299 ? 7.206 -6.024 -24.067 1.00 97.56 299 LEU A C 1
ATOM 2326 O O . LEU A 1 299 ? 8.381 -6.369 -24.111 1.00 97.56 299 LEU A O 1
ATOM 2330 N N . GLY A 1 300 ? 6.591 -5.775 -22.923 1.00 96.69 300 GLY A N 1
ATOM 2331 C CA . GLY A 1 300 ? 7.307 -5.817 -21.663 1.00 96.69 300 GLY A CA 1
ATOM 2332 C C . GLY A 1 300 ? 6.412 -5.838 -20.447 1.00 96.69 300 GLY A C 1
ATOM 2333 O O . GLY A 1 300 ? 5.184 -5.916 -20.540 1.00 96.69 300 GLY A O 1
ATOM 2334 N N . TYR A 1 301 ? 7.066 -5.759 -19.299 1.00 95.88 301 TYR A N 1
ATOM 2335 C CA . TYR A 1 301 ? 6.430 -5.672 -18.002 1.00 95.88 301 TYR A CA 1
ATOM 2336 C C . TYR A 1 301 ? 6.995 -4.485 -17.226 1.00 95.88 301 TYR A C 1
ATOM 2338 O O . TYR A 1 301 ? 8.203 -4.247 -17.202 1.00 95.88 301 TYR A O 1
ATOM 2346 N N . GLU A 1 302 ? 6.112 -3.745 -16.572 1.00 93.38 302 GLU A N 1
ATOM 2347 C CA . GLU A 1 302 ? 6.446 -2.660 -15.668 1.00 93.38 302 GLU A CA 1
ATOM 2348 C C . GLU A 1 302 ? 5.946 -2.970 -14.260 1.00 93.38 302 GLU A C 1
ATOM 2350 O O . GLU A 1 302 ? 4.772 -3.279 -14.047 1.00 93.38 302 GLU A O 1
ATOM 2355 N N . TRP A 1 303 ? 6.830 -2.814 -13.282 1.00 91.75 303 TRP A N 1
ATOM 2356 C CA . TRP A 1 303 ? 6.507 -2.969 -11.873 1.00 91.75 303 TRP A CA 1
ATOM 2357 C C . TRP A 1 303 ? 5.997 -1.654 -11.268 1.00 91.75 303 TRP A C 1
ATOM 2359 O O . TRP A 1 303 ? 6.257 -0.551 -11.767 1.00 91.75 303 TRP A O 1
ATOM 2369 N N . GLU A 1 304 ? 5.287 -1.776 -10.144 1.00 82.06 304 GLU A N 1
ATOM 2370 C CA . GLU A 1 304 ? 4.695 -0.645 -9.415 1.00 82.06 304 GLU A CA 1
ATOM 2371 C C . GLU A 1 304 ? 5.753 0.377 -8.977 1.00 82.06 304 GLU A C 1
ATOM 2373 O O . GLU A 1 304 ? 5.540 1.579 -9.095 1.00 82.06 304 GLU A O 1
ATOM 2378 N N . LYS A 1 305 ? 6.946 -0.093 -8.589 1.00 79.69 305 LYS A N 1
ATOM 2379 C CA . LYS A 1 305 ? 8.077 0.746 -8.151 1.00 79.69 305 LYS A CA 1
ATOM 2380 C C . LYS A 1 305 ? 8.877 1.390 -9.297 1.00 79.69 305 LYS A C 1
ATOM 2382 O O . LYS A 1 305 ? 9.996 1.839 -9.088 1.00 79.69 305 LYS A O 1
ATOM 2387 N N . GLY A 1 306 ? 8.348 1.395 -10.522 1.00 84.25 306 GLY A N 1
ATOM 2388 C CA . GLY A 1 306 ? 8.958 2.088 -11.665 1.00 84.25 306 GLY A CA 1
ATOM 2389 C C . GLY A 1 306 ? 10.025 1.307 -12.434 1.00 84.25 306 GLY A C 1
ATOM 2390 O O . GLY A 1 306 ? 10.438 1.772 -13.495 1.00 84.25 306 GLY A O 1
ATOM 2391 N N . LEU A 1 307 ? 10.441 0.123 -11.972 1.00 92.94 307 LEU A N 1
ATOM 2392 C CA . LEU A 1 307 ? 11.266 -0.785 -12.776 1.00 92.94 307 LEU A CA 1
ATOM 2393 C C . LEU A 1 307 ? 10.469 -1.275 -13.996 1.00 92.94 307 LEU A C 1
ATOM 2395 O O . LEU A 1 307 ? 9.250 -1.445 -13.929 1.00 92.94 307 LEU A O 1
ATOM 2399 N N . SER A 1 308 ? 11.152 -1.537 -15.103 1.00 94.94 308 SER A N 1
ATOM 2400 C CA . SER A 1 308 ? 10.557 -2.028 -16.342 1.00 94.94 308 SER A CA 1
ATOM 2401 C C . SER A 1 308 ? 11.533 -2.893 -17.130 1.00 94.94 308 SER A C 1
ATOM 2403 O O . SER A 1 308 ? 12.736 -2.639 -17.116 1.00 94.94 308 SER A O 1
ATOM 2405 N N . LEU A 1 309 ? 11.002 -3.897 -17.823 1.00 97.44 309 LEU A N 1
ATOM 2406 C CA . LEU A 1 309 ? 11.740 -4.763 -18.735 1.00 97.44 309 LEU A CA 1
ATOM 2407 C C . LEU A 1 309 ? 10.945 -4.892 -20.032 1.00 97.44 309 LEU A C 1
ATOM 2409 O O . LEU A 1 309 ? 9.808 -5.359 -20.005 1.00 97.44 309 LEU A O 1
ATOM 2413 N N . PHE A 1 310 ? 11.542 -4.505 -21.153 1.00 97.50 310 PHE A N 1
ATOM 2414 C CA . PHE A 1 310 ? 10.931 -4.607 -22.476 1.00 97.50 310 PHE A CA 1
ATOM 2415 C C . PHE A 1 310 ? 11.796 -5.431 -23.414 1.00 97.50 310 PHE A C 1
ATOM 2417 O O . PHE A 1 310 ? 13.013 -5.322 -23.388 1.00 97.50 310 PHE A O 1
ATOM 2424 N N . ALA A 1 311 ? 11.157 -6.221 -24.267 1.00 98.00 311 ALA A N 1
ATOM 2425 C CA . ALA A 1 311 ? 11.731 -6.708 -25.505 1.00 98.00 311 ALA A CA 1
ATOM 2426 C C . ALA A 1 311 ? 11.245 -5.821 -26.651 1.00 98.00 311 ALA A C 1
ATOM 2428 O O . ALA A 1 311 ? 10.059 -5.474 -26.715 1.00 98.00 311 ALA A O 1
ATOM 2429 N N . SER A 1 312 ? 12.151 -5.461 -27.552 1.00 97.31 312 SER A N 1
ATOM 2430 C CA . SER A 1 312 ? 11.868 -4.595 -28.689 1.00 97.31 312 SER A CA 1
ATOM 2431 C C . SER A 1 312 ? 12.338 -5.217 -30.000 1.00 97.31 312 SER A C 1
ATOM 2433 O O . SER A 1 312 ? 13.365 -5.893 -30.077 1.00 97.31 312 SER A O 1
ATOM 2435 N N . TYR A 1 313 ? 11.549 -4.986 -31.045 1.00 98.06 313 TYR A N 1
ATOM 2436 C CA . TYR A 1 313 ? 11.886 -5.281 -32.429 1.00 98.06 313 TYR A CA 1
ATOM 2437 C C . TYR A 1 313 ? 11.707 -4.002 -33.239 1.00 98.06 313 TYR A C 1
ATOM 2439 O O . TYR A 1 313 ? 10.590 -3.501 -33.388 1.00 98.06 313 TYR A O 1
ATOM 2447 N N . GLY A 1 314 ? 12.807 -3.466 -33.751 1.00 97.00 314 GLY A N 1
ATOM 2448 C CA . GLY A 1 314 ? 12.848 -2.238 -34.527 1.00 97.00 314 GLY A CA 1
ATOM 2449 C C . GLY A 1 314 ? 13.361 -2.470 -35.937 1.00 97.00 314 GLY A C 1
ATOM 2450 O O . GLY A 1 314 ? 14.195 -3.339 -36.181 1.00 97.00 314 GLY A O 1
ATOM 2451 N N . ARG A 1 315 ? 12.876 -1.673 -36.882 1.00 96.81 315 ARG A N 1
ATOM 2452 C CA . ARG A 1 315 ? 13.385 -1.657 -38.249 1.00 96.81 315 ARG A CA 1
ATOM 2453 C C . ARG A 1 315 ? 13.341 -0.247 -38.810 1.00 96.81 315 ARG A C 1
ATOM 2455 O O . ARG A 1 315 ? 12.279 0.372 -38.855 1.00 96.81 315 ARG A O 1
ATOM 2462 N N . THR A 1 316 ? 14.487 0.216 -39.278 1.00 95.19 316 THR A N 1
ATOM 2463 C CA . THR A 1 316 ? 14.634 1.412 -40.105 1.00 95.19 316 THR A CA 1
ATOM 2464 C C . THR A 1 316 ? 14.944 1.008 -41.543 1.00 95.19 316 THR A C 1
ATOM 2466 O O . THR A 1 316 ? 14.940 -0.173 -41.907 1.00 95.19 316 THR A O 1
ATOM 2469 N N . GLU A 1 317 ? 15.232 1.991 -42.388 1.00 90.94 317 GLU A N 1
ATOM 2470 C CA . GLU A 1 317 ? 15.695 1.737 -43.746 1.00 90.94 317 GLU A CA 1
ATOM 2471 C C . GLU A 1 317 ? 16.994 0.925 -43.833 1.00 90.94 317 GLU A C 1
ATOM 2473 O O . GLU A 1 317 ? 17.215 0.272 -44.857 1.00 90.94 317 GLU A O 1
ATOM 2478 N N . ARG A 1 318 ? 17.869 0.990 -42.818 1.00 91.56 318 ARG A N 1
ATOM 2479 C CA . ARG A 1 318 ? 19.216 0.399 -42.887 1.00 91.56 318 ARG A CA 1
ATOM 2480 C C . ARG A 1 318 ? 19.562 -0.496 -41.708 1.00 91.56 318 ARG A C 1
ATOM 2482 O O . ARG A 1 318 ? 20.503 -1.270 -41.848 1.00 91.56 318 ARG A O 1
ATOM 2489 N N . ILE A 1 319 ? 18.834 -0.433 -40.594 1.00 93.25 319 ILE A N 1
ATOM 2490 C CA . ILE A 1 319 ? 19.130 -1.209 -39.389 1.00 93.25 319 ILE A CA 1
ATOM 2491 C C . ILE A 1 319 ? 17.883 -1.975 -38.939 1.00 93.25 319 ILE A C 1
ATOM 2493 O O . ILE A 1 319 ? 16.802 -1.414 -38.759 1.00 93.25 319 ILE A O 1
ATOM 2497 N N . GLN A 1 320 ? 18.054 -3.272 -38.709 1.00 95.50 320 GLN A N 1
ATOM 2498 C CA . GLN A 1 320 ? 17.135 -4.097 -37.937 1.00 95.50 320 GLN A CA 1
ATOM 2499 C C . GLN A 1 320 ? 17.662 -4.203 -36.504 1.00 95.50 320 GLN A C 1
ATOM 2501 O O . GLN A 1 320 ? 18.857 -4.397 -36.298 1.00 95.50 320 GLN A O 1
ATOM 2506 N N . MET A 1 321 ? 16.781 -4.061 -35.519 1.00 95.38 321 MET A N 1
ATOM 2507 C CA . MET A 1 321 ? 17.123 -4.014 -34.101 1.00 95.38 321 MET A CA 1
ATOM 2508 C C . MET A 1 321 ? 16.316 -5.050 -33.333 1.00 95.38 321 MET A C 1
ATOM 2510 O O . MET A 1 321 ? 15.091 -5.059 -33.428 1.00 95.38 321 MET A O 1
ATOM 2514 N N . ILE A 1 322 ? 16.982 -5.895 -32.553 1.00 96.56 322 ILE A N 1
ATOM 2515 C CA . ILE A 1 322 ? 16.334 -6.827 -31.625 1.00 96.56 322 ILE A CA 1
ATOM 2516 C C . ILE A 1 322 ? 16.978 -6.620 -30.265 1.00 96.56 322 ILE A C 1
ATOM 2518 O O . ILE A 1 322 ? 18.163 -6.902 -30.103 1.00 96.56 322 ILE A O 1
ATOM 2522 N N . GLY A 1 323 ? 16.217 -6.116 -29.297 1.00 95.31 323 GLY A N 1
ATOM 2523 C CA . GLY A 1 323 ? 16.778 -5.649 -28.034 1.00 95.31 323 GLY A CA 1
ATOM 2524 C C . GLY A 1 323 ? 15.965 -6.000 -26.801 1.00 95.31 323 GLY A C 1
ATOM 2525 O O . GLY A 1 323 ? 14.790 -6.361 -26.871 1.00 95.31 323 GLY A O 1
ATOM 2526 N N . LEU A 1 324 ? 16.634 -5.871 -25.661 1.00 97.44 324 LEU A N 1
ATOM 2527 C CA . LEU A 1 324 ? 16.068 -5.868 -24.326 1.00 97.44 324 LEU A CA 1
ATOM 2528 C C . LEU A 1 324 ? 16.410 -4.539 -23.651 1.00 97.44 324 LEU A C 1
ATOM 2530 O O . LEU A 1 324 ? 17.572 -4.126 -23.641 1.00 97.44 324 LEU A O 1
ATOM 2534 N N . ASP A 1 325 ? 15.403 -3.916 -23.048 1.00 95.81 325 ASP A N 1
ATOM 2535 C CA . ASP A 1 325 ? 15.512 -2.632 -22.368 1.00 95.81 325 ASP A CA 1
ATOM 2536 C C . ASP A 1 325 ? 15.168 -2.795 -20.884 1.00 95.81 325 ASP A C 1
ATOM 2538 O O . ASP A 1 325 ? 14.044 -3.170 -20.537 1.00 95.81 325 ASP A O 1
ATOM 2542 N N . VAL A 1 326 ? 16.112 -2.475 -19.997 1.00 97.12 326 VAL A N 1
ATOM 2543 C CA . VAL A 1 326 ? 15.900 -2.434 -18.542 1.00 97.12 326 VAL A CA 1
ATOM 2544 C C . VAL A 1 326 ? 15.806 -0.979 -18.116 1.00 97.12 326 VAL A C 1
ATOM 2546 O O . VAL A 1 326 ? 16.785 -0.240 -18.214 1.00 97.12 326 VAL A O 1
ATOM 2549 N N . GLY A 1 327 ? 14.626 -0.551 -17.667 1.00 95.25 327 GLY A N 1
ATOM 2550 C CA . GLY A 1 327 ? 14.356 0.856 -17.381 1.00 95.25 327 GLY A CA 1
ATOM 2551 C C . GLY A 1 327 ? 13.847 1.138 -15.982 1.00 95.25 327 GLY A C 1
ATOM 2552 O O . GLY A 1 327 ? 13.191 0.299 -15.370 1.00 95.25 327 GLY A O 1
ATOM 2553 N N . LEU A 1 328 ? 14.095 2.357 -15.519 1.00 94.88 328 LEU A N 1
ATOM 2554 C CA . LEU A 1 328 ? 13.607 2.910 -14.265 1.00 94.88 328 LEU A CA 1
ATOM 2555 C C . LEU A 1 328 ? 12.809 4.184 -14.551 1.00 94.88 328 LEU A C 1
ATOM 2557 O O . LEU A 1 328 ? 13.274 5.061 -15.281 1.00 94.88 328 LEU A O 1
ATOM 2561 N N . SER A 1 329 ? 11.607 4.273 -13.983 1.00 92.12 329 SER A N 1
ATOM 2562 C CA . SER A 1 329 ? 10.746 5.453 -14.070 1.00 92.12 329 SER A CA 1
ATOM 2563 C C . SER A 1 329 ? 10.793 6.292 -12.793 1.00 92.12 329 SER A C 1
ATOM 2565 O O . SER A 1 329 ? 10.720 5.730 -11.699 1.00 92.12 329 SER A O 1
ATOM 2567 N N . PHE A 1 330 ? 10.854 7.618 -12.945 1.00 87.44 330 PHE A N 1
ATOM 2568 C CA . PHE A 1 330 ? 10.801 8.618 -11.873 1.00 87.44 330 PHE A CA 1
ATOM 2569 C C . PHE A 1 330 ? 9.991 9.864 -12.275 1.00 87.44 330 PHE A C 1
ATOM 2571 O O . PHE A 1 330 ? 9.494 9.971 -13.424 1.00 87.44 330 PHE A O 1
#

Foldseek 3Di:
DDDDDDDDDDDDDDDDDPDDPPVQDWDKDKAKWFADPLDLAHTPDPCRLVVSVVVCPPFAWAEKEKEFFAAPPDDQVSQQVSRQSNQVNSQVVVCVVPVNYHYHGHYPRHDHVQHRMMMMMTTTRDPVCVVVVVVVVVVVVVVVVVVVVVVVVVVVVVVVVVVVVVVVVVVVVVVVVCVVLVVFDQFFQKKKKKKWFWKWWDPDPTAIFIKIWIKIKGWRPPDQKIKIWTKTKMKTDAPDHDPPQRFPIKIWIWTKTWIWGDDPQKIKIKIKTWGWIFGDGDPVDDTDTDIKIWMKIKIWGADSRFWIWIWMWIDIPTMTTTIIITMGTD

Sequence (330 aa):
MKSKIIITGSLCSLYFLIGNAFAYASEEINCEVEFKNNSSVDFVLKDSLEKCLLKIEGKNLETAIIIGSATASGQIKHNQKLAQERAVTIGRVIHSKFPDASIKEISSGVNKKMGRKIEINFLIKDESYKQKVMELSKELENLQAVNQKEKLKIEAFEEQQRIASINDKLAQNSINEKEENSFFNSKPNFRVALSSGINSTMKGPHHNYFAAGGEFAWINRNTLFRPEVGAKFMTSIDGVSIHDQDVSRVMNAYGFLGGGIALKGFVTGARLLLGNEWINIDSNTPKINEFAAGGEARLGYEWEKGLSLFASYGRTERIQMIGLDVGLSF